Protein AF-A0A546Y028-F1 (afdb_monomer)

Foldseek 3Di:
DPPPPPFDALVLLVVVCVQPVVVVVLVVLRVQLRVCPPPNLLANLVSLQVNLLSLLCVLCVQLVHHDDPPDGNLRSLVVLLVLLPFQADPVRDHDPVRVVVSVVVSVVLSVLSVVSVVCNCQAHPPNPPDDPPHDHDHSVVSSVSSNSSSVSSSSSVVSSVVCCVVHPTPDDDPPSCVVLLVVQCVVVHFDADPNDTDRRLVCCCVPPVPVNVVSVVVVVVVVVVVVVVVVVVVVVVVD

Nearest PDB structures (foldseek):
  8ka6-assembly1_A  TM=3.979E-01  e=2.162E+00  synthetic construct
  8dpw-assembly1_A  TM=2.353E-01  e=8.307E+00  Homo sapiens

Mean predicted aligned error: 10.65 Å

InterPro domains:
  IPR026001 Abortive infection protein-like, C-terminal domain [PF14355] (27-160)

Secondary structure (DSSP, 8-state):
----------HHHHHHHHH-TT-HHHHHHHHHHHHHTTT-HHHHHHHHHHHHHHHHHHHHHHTT----TT--HHHHHHHHGGGS-TTB-TTS-B-HHHHHHHHHHHHHHHHHHHHHHHHHHHHSTT-TT--TTPPPPPHHHHHHHHHHHHHHHHHHHHHHHHTTTTS--SS--TTTTHHHHHHHHHHH--EEETTEEE-HHHHHHHH-HHHHHHHHHHHHHHHHHHHHHHHHHHHHH--

Solvent-accessible surface area (backbone atoms only — not comparable to full-atom values): 13336 Å² total; per-residue (Å²): 131,84,73,76,77,84,72,60,76,50,64,45,54,50,55,49,41,69,78,37,71,82,46,55,69,60,48,53,42,52,52,53,27,33,69,20,44,74,88,34,24,22,50,22,32,45,32,37,54,52,49,50,40,51,50,28,51,50,53,31,40,29,63,64,42,81,79,62,91,85,60,48,59,73,57,40,45,64,58,35,58,73,70,38,64,68,33,51,47,94,89,65,51,77,40,72,67,50,27,54,51,37,55,52,50,54,51,51,52,49,52,53,50,53,50,44,52,52,51,25,51,73,39,14,74,80,27,78,86,69,56,99,80,55,82,76,55,60,43,70,57,29,51,50,46,45,53,52,38,24,53,49,50,33,50,57,49,53,39,42,61,73,38,37,88,82,47,76,50,66,54,85,58,92,78,78,49,52,76,56,38,51,49,40,30,67,78,68,28,70,43,71,60,93,89,43,80,38,50,40,38,59,50,37,46,75,74,37,53,66,61,41,50,52,52,50,54,51,53,53,52,53,52,51,54,51,51,54,52,50,54,53,52,53,54,68,74,76,108

Structure (mmCIF, N/CA/C/O backbone):
data_AF-A0A546Y028-F1
#
_entry.id   AF-A0A546Y028-F1
#
loop_
_atom_site.group_PDB
_atom_site.id
_atom_site.type_symbol
_atom_site.label_atom_id
_atom_site.label_alt_id
_atom_site.label_comp_id
_atom_site.label_asym_id
_atom_site.label_entity_id
_atom_site.label_seq_id
_atom_site.pdbx_PDB_ins_code
_atom_site.Cartn_x
_atom_site.Cartn_y
_atom_site.Cartn_z
_atom_site.occupancy
_atom_site.B_iso_or_equiv
_atom_site.auth_seq_id
_atom_site.auth_comp_id
_atom_site.auth_asym_id
_atom_site.auth_atom_id
_atom_site.pdbx_PDB_model_num
ATOM 1 N N . MET A 1 1 ? -33.453 17.919 5.929 1.00 39.47 1 MET A N 1
ATOM 2 C CA . MET A 1 1 ? -32.013 17.894 6.249 1.00 39.47 1 MET A CA 1
ATOM 3 C C . MET A 1 1 ? -31.437 16.661 5.594 1.00 39.47 1 MET A C 1
ATOM 5 O O . MET A 1 1 ? -31.693 15.560 6.060 1.00 39.47 1 MET A O 1
ATOM 9 N N . THR A 1 2 ? -30.777 16.832 4.455 1.00 41.84 2 THR A N 1
ATOM 10 C CA . THR A 1 2 ? -29.946 15.789 3.854 1.00 41.84 2 THR A CA 1
ATOM 11 C C . THR A 1 2 ? -28.809 15.524 4.828 1.00 41.84 2 THR A C 1
ATOM 13 O O . THR A 1 2 ? -27.890 16.328 4.937 1.00 41.84 2 THR A O 1
ATOM 16 N N . SER A 1 3 ? -28.927 14.447 5.603 1.00 48.81 3 SER A N 1
ATOM 17 C CA . SER A 1 3 ? -27.760 13.811 6.201 1.00 48.81 3 SER A CA 1
ATOM 18 C C . SER A 1 3 ? -26.823 13.535 5.036 1.00 48.81 3 SER A C 1
ATOM 20 O O . SER A 1 3 ? -27.142 12.693 4.197 1.00 48.81 3 SER A O 1
ATOM 22 N N . GLU A 1 4 ? -25.718 14.271 4.927 1.00 55.09 4 GLU A N 1
ATOM 23 C CA . GLU A 1 4 ? -24.586 13.764 4.162 1.00 55.09 4 GLU A CA 1
ATOM 24 C C . GLU A 1 4 ? -24.345 12.346 4.676 1.00 55.09 4 GLU A C 1
ATOM 26 O O . GLU A 1 4 ? -24.239 12.118 5.883 1.00 55.09 4 GLU A O 1
ATOM 31 N N . ILE A 1 5 ? -24.421 11.372 3.775 1.00 63.75 5 ILE A N 1
ATOM 32 C CA . ILE A 1 5 ? -24.109 9.988 4.095 1.00 63.75 5 ILE A CA 1
ATOM 33 C C . ILE A 1 5 ? -22.632 10.019 4.468 1.00 63.75 5 ILE A C 1
ATOM 35 O O . ILE A 1 5 ? -21.786 10.228 3.600 1.00 63.75 5 ILE A O 1
ATOM 39 N N . TYR A 1 6 ? -22.331 9.911 5.761 1.00 72.06 6 TYR A N 1
ATOM 40 C CA . TYR A 1 6 ? -20.959 9.801 6.223 1.00 72.06 6 TYR A CA 1
ATOM 41 C C . TYR A 1 6 ? -20.370 8.533 5.606 1.00 72.06 6 TYR A C 1
ATOM 43 O O . TYR A 1 6 ? -20.713 7.422 5.998 1.00 72.06 6 TYR A O 1
ATOM 51 N N . ALA A 1 7 ? -19.538 8.718 4.585 1.00 84.94 7 ALA A N 1
ATOM 52 C CA . ALA A 1 7 ? -18.851 7.648 3.890 1.00 84.94 7 ALA A CA 1
ATOM 53 C C . ALA A 1 7 ? -17.360 7.798 4.175 1.00 84.94 7 ALA A C 1
ATOM 55 O O . ALA A 1 7 ? -16.685 8.663 3.608 1.00 84.94 7 ALA A O 1
ATOM 56 N N . PHE A 1 8 ? -16.852 6.973 5.089 1.00 94.12 8 PHE A N 1
ATOM 57 C CA . PHE A 1 8 ? -15.424 6.915 5.346 1.00 94.12 8 PHE A CA 1
ATOM 58 C C . PHE A 1 8 ? -14.696 6.444 4.080 1.00 94.12 8 PHE A C 1
ATOM 60 O O . PHE A 1 8 ? -15.134 5.503 3.422 1.00 94.12 8 PHE A O 1
ATOM 67 N N . ARG A 1 9 ? -13.586 7.105 3.729 1.00 96.00 9 ARG A N 1
ATOM 68 C CA . ARG A 1 9 ? -12.762 6.733 2.572 1.00 96.00 9 ARG A CA 1
ATOM 69 C C . ARG A 1 9 ? -11.273 6.798 2.860 1.00 96.00 9 ARG A C 1
ATOM 71 O O . ARG A 1 9 ? -10.799 7.771 3.455 1.00 96.00 9 ARG A O 1
ATOM 78 N N . LEU A 1 10 ? -10.564 5.785 2.375 1.00 97.00 10 LEU A N 1
ATOM 79 C CA . LEU A 1 10 ? -9.111 5.654 2.368 1.00 97.00 10 LEU A CA 1
ATOM 80 C C . LEU A 1 10 ? -8.571 6.242 1.056 1.00 97.00 10 LEU A C 1
ATOM 82 O O . LEU A 1 10 ? -8.441 5.544 0.052 1.00 97.00 10 LEU A O 1
ATOM 86 N N . THR A 1 11 ? -8.325 7.550 1.033 1.00 95.88 11 THR A N 1
ATOM 87 C CA . THR A 1 11 ? -7.973 8.295 -0.185 1.00 95.88 11 THR A CA 1
ATOM 88 C C . THR A 1 11 ? -6.731 7.731 -0.871 1.00 95.88 11 THR A C 1
ATOM 90 O O . THR A 1 11 ? -6.768 7.471 -2.073 1.00 95.88 11 THR A O 1
ATOM 93 N N . ALA A 1 12 ? -5.648 7.491 -0.127 1.00 94.12 12 ALA A N 1
ATOM 94 C CA . ALA A 1 12 ? -4.410 6.998 -0.729 1.00 94.12 12 ALA A CA 1
ATOM 95 C C . ALA A 1 12 ? -4.565 5.561 -1.252 1.00 94.12 12 ALA A C 1
ATOM 97 O O . ALA A 1 12 ? -4.022 5.216 -2.303 1.00 94.12 12 ALA A O 1
ATOM 98 N N . CYS A 1 13 ? -5.347 4.733 -0.560 1.00 95.31 13 CYS A N 1
ATOM 99 C CA . CYS A 1 13 ? -5.662 3.386 -1.028 1.00 95.31 13 CYS A CA 1
ATOM 100 C C . CYS A 1 13 ? -6.563 3.390 -2.276 1.00 95.31 13 CYS A C 1
ATOM 102 O O . CYS A 1 13 ? -6.392 2.545 -3.154 1.00 95.31 13 CYS A O 1
ATOM 104 N N . ARG A 1 14 ? -7.496 4.344 -2.394 1.00 94.44 14 ARG A N 1
ATOM 105 C CA . ARG A 1 14 ? -8.333 4.507 -3.594 1.00 94.44 14 ARG A CA 1
ATOM 106 C C . ARG A 1 14 ? -7.496 4.917 -4.811 1.00 94.44 14 ARG A C 1
ATOM 108 O O . ARG A 1 14 ? -7.635 4.288 -5.855 1.00 94.44 14 ARG A O 1
ATOM 115 N N . GLU A 1 15 ? -6.559 5.854 -4.655 1.00 90.19 15 GLU A N 1
ATOM 116 C CA . GLU A 1 15 ? -5.588 6.214 -5.708 1.00 90.19 15 GLU A CA 1
ATOM 117 C C . GLU A 1 15 ? -4.729 5.007 -6.144 1.00 90.19 15 GLU A C 1
ATOM 119 O O . GLU A 1 15 ? -4.467 4.790 -7.333 1.00 90.19 15 GLU A O 1
ATOM 124 N N . LEU A 1 16 ? -4.307 4.173 -5.186 1.00 86.25 16 LEU A N 1
ATOM 125 C CA . LEU A 1 16 ? -3.583 2.931 -5.467 1.00 86.25 16 LEU A CA 1
ATOM 126 C C . LEU A 1 16 ? -4.424 1.976 -6.322 1.00 86.25 16 LEU A C 1
ATOM 128 O O . LEU A 1 16 ? -3.931 1.449 -7.313 1.00 86.25 16 LEU A O 1
ATOM 132 N N . MET A 1 17 ? -5.694 1.777 -5.975 1.00 88.62 17 MET A N 1
ATOM 133 C CA . MET A 1 17 ? -6.596 0.885 -6.711 1.00 88.62 17 MET A CA 1
ATOM 134 C C . MET A 1 17 ? -6.936 1.377 -8.120 1.00 88.62 17 MET A C 1
ATOM 136 O O . MET A 1 17 ? -7.238 0.561 -8.991 1.00 88.62 17 MET A O 1
ATOM 140 N N . GLU A 1 18 ? -6.949 2.692 -8.334 1.00 85.31 18 GLU A N 1
ATOM 141 C CA . GLU A 1 18 ? -7.146 3.289 -9.659 1.00 85.31 18 GLU A CA 1
ATOM 142 C C . GLU A 1 18 ? -5.927 3.057 -10.554 1.00 85.31 18 GLU A C 1
ATOM 144 O O . GLU A 1 18 ? -6.079 2.693 -11.717 1.00 85.31 18 GLU A O 1
ATOM 149 N N . SER A 1 19 ? -4.722 3.197 -9.996 1.00 76.81 19 SER A N 1
ATOM 150 C CA . SER A 1 19 ? -3.470 2.932 -10.718 1.00 76.81 19 SER A CA 1
ATOM 151 C C . SER A 1 19 ? -3.155 1.440 -10.890 1.00 76.81 19 SER A C 1
ATOM 153 O O . SER A 1 19 ? -2.412 1.082 -11.798 1.00 76.81 19 SER A O 1
ATOM 155 N N . HIS A 1 20 ? -3.717 0.577 -10.038 1.00 81.06 20 HIS A N 1
ATOM 156 C CA . HIS A 1 20 ? -3.467 -0.868 -10.008 1.00 81.06 20 HIS A CA 1
ATOM 157 C C . HIS A 1 20 ? -4.786 -1.644 -9.887 1.00 81.06 20 HIS A C 1
ATOM 159 O O . HIS A 1 20 ? -5.083 -2.232 -8.841 1.00 81.06 20 HIS A O 1
ATOM 165 N N . PRO A 1 21 ? -5.631 -1.648 -10.931 1.00 78.12 21 PRO A N 1
ATOM 166 C CA . PRO A 1 21 ? -6.951 -2.272 -10.868 1.00 78.12 21 PRO A CA 1
ATOM 167 C C . PRO A 1 21 ? -6.901 -3.778 -10.559 1.00 78.12 21 PRO A C 1
ATOM 169 O O . PRO A 1 21 ? -7.868 -4.317 -10.013 1.00 78.12 21 PRO A O 1
ATOM 172 N N . GLU A 1 22 ? -5.779 -4.443 -10.843 1.00 82.31 22 GLU A N 1
ATOM 173 C CA . GLU A 1 22 ? -5.519 -5.858 -10.576 1.00 82.31 22 GLU A CA 1
ATOM 174 C C . GLU A 1 22 ? -5.221 -6.185 -9.103 1.00 82.31 22 GLU A C 1
ATOM 176 O O . GLU A 1 22 ? -5.154 -7.363 -8.741 1.00 82.31 22 GLU A O 1
ATOM 181 N N . SER A 1 23 ? -5.065 -5.185 -8.225 1.00 87.00 23 SER A N 1
ATOM 182 C CA . SER A 1 23 ? -4.791 -5.390 -6.797 1.00 87.00 23 SER A CA 1
ATOM 183 C C . SER A 1 23 ? -6.045 -5.836 -6.020 1.00 87.00 23 SER A C 1
ATOM 185 O O . SER A 1 23 ? -6.467 -5.188 -5.058 1.00 87.00 23 SER A O 1
ATOM 187 N N . LEU A 1 24 ? -6.665 -6.948 -6.433 1.00 91.19 24 LEU A N 1
ATOM 188 C CA . LEU A 1 24 ? -7.981 -7.406 -5.964 1.00 91.19 24 LEU A CA 1
ATOM 189 C C . LEU A 1 24 ? -8.041 -7.622 -4.446 1.00 91.19 24 LEU A C 1
ATOM 191 O O . LEU A 1 24 ? -9.032 -7.273 -3.813 1.00 91.19 24 LEU A O 1
ATOM 195 N N . VAL A 1 25 ? -6.965 -8.147 -3.851 1.00 93.50 25 VAL A N 1
ATOM 196 C CA . VAL A 1 25 ? -6.890 -8.385 -2.400 1.00 93.50 25 VAL A CA 1
ATOM 197 C C . VAL A 1 25 ? -6.872 -7.067 -1.621 1.00 93.50 25 VAL A C 1
ATOM 199 O O . VAL A 1 25 ? -7.601 -6.926 -0.643 1.00 93.50 25 VAL A O 1
ATOM 202 N N . ILE A 1 26 ? -6.085 -6.083 -2.070 1.00 93.94 26 ILE A N 1
ATOM 203 C CA . ILE A 1 26 ? -6.056 -4.744 -1.462 1.00 93.94 26 ILE A CA 1
ATOM 204 C C . ILE A 1 26 ? -7.420 -4.070 -1.626 1.00 93.94 26 ILE A C 1
ATOM 206 O O . ILE A 1 26 ? -7.952 -3.545 -0.654 1.00 93.94 26 ILE A O 1
ATOM 210 N N . ARG A 1 27 ? -8.026 -4.152 -2.819 1.00 95.31 27 ARG A N 1
ATOM 211 C CA . ARG A 1 27 ? -9.367 -3.615 -3.089 1.00 95.31 27 ARG A CA 1
ATOM 212 C C . ARG A 1 27 ? -10.402 -4.172 -2.115 1.00 95.31 27 ARG A C 1
ATOM 214 O O . ARG A 1 27 ? -11.094 -3.395 -1.467 1.00 95.31 27 ARG A O 1
ATOM 221 N N . GLN A 1 28 ? -10.449 -5.494 -1.961 1.00 96.56 28 GLN A N 1
ATOM 222 C CA . GLN A 1 28 ? -11.366 -6.152 -1.032 1.00 96.56 28 GLN A CA 1
ATOM 223 C C . GLN A 1 28 ? -11.156 -5.677 0.414 1.00 96.56 28 GLN A C 1
ATOM 225 O O . GLN A 1 28 ? -12.125 -5.426 1.125 1.00 96.56 28 GLN A O 1
ATOM 230 N N . GLN A 1 29 ? -9.903 -5.544 0.859 1.00 96.56 29 GLN A N 1
ATOM 231 C CA . GLN A 1 29 ? -9.582 -5.086 2.216 1.00 96.56 29 GLN A CA 1
ATOM 232 C C . GLN A 1 29 ? -9.969 -3.619 2.445 1.00 96.56 29 GLN A C 1
ATOM 234 O O . GLN A 1 29 ? -10.487 -3.291 3.509 1.00 96.56 29 GLN A O 1
ATOM 239 N N . VAL A 1 30 ? -9.738 -2.750 1.457 1.00 97.25 30 VAL A N 1
ATOM 240 C CA . VAL A 1 30 ? -10.108 -1.327 1.497 1.00 97.25 30 VAL A CA 1
ATOM 241 C C . VAL A 1 30 ? -11.621 -1.170 1.563 1.00 97.25 30 VAL A C 1
ATOM 243 O O . VAL A 1 30 ? -12.123 -0.477 2.443 1.00 97.25 30 VAL A O 1
ATOM 246 N N . GLU A 1 31 ? -12.351 -1.847 0.676 1.00 96.75 31 GLU A N 1
ATOM 247 C CA . GLU A 1 31 ? -13.815 -1.788 0.630 1.00 96.75 31 GLU A CA 1
ATOM 248 C C . GLU A 1 31 ? -14.436 -2.328 1.922 1.00 96.75 31 GLU A C 1
ATOM 250 O O . GLU A 1 31 ? -15.309 -1.679 2.491 1.00 96.75 31 GLU A O 1
ATOM 255 N N . ALA A 1 32 ? -13.927 -3.446 2.449 1.00 96.12 32 ALA A N 1
ATOM 256 C CA . ALA A 1 32 ? -14.414 -4.012 3.704 1.00 96.12 32 ALA A CA 1
ATOM 257 C C . ALA A 1 32 ? -14.110 -3.126 4.926 1.00 96.12 32 ALA A C 1
ATOM 259 O O . ALA A 1 32 ? -14.899 -3.089 5.870 1.00 96.12 32 ALA A O 1
ATOM 260 N N . LEU A 1 33 ? -12.980 -2.412 4.928 1.00 96.88 33 LEU A N 1
ATOM 261 C CA . LEU A 1 33 ? -12.648 -1.452 5.981 1.00 96.88 33 LEU A CA 1
ATOM 262 C C . LEU A 1 33 ? -13.574 -0.233 5.924 1.00 96.88 33 LEU A C 1
ATOM 264 O O . LEU A 1 33 ? -14.116 0.161 6.956 1.00 96.88 33 LEU A O 1
ATOM 268 N N . GLU A 1 34 ? -13.769 0.342 4.736 1.00 97.25 34 GLU A N 1
ATOM 269 C CA . GLU A 1 34 ? -14.657 1.491 4.531 1.00 97.25 34 GLU A CA 1
ATOM 270 C C . GLU A 1 34 ? -16.117 1.151 4.867 1.00 97.25 34 GLU A C 1
ATOM 272 O O . GLU A 1 34 ? -16.767 1.934 5.550 1.00 97.25 34 GLU A O 1
ATOM 277 N N . GLU A 1 35 ? -16.610 -0.030 4.473 1.00 96.12 35 GLU A N 1
ATOM 278 C CA . GLU A 1 35 ? -17.959 -0.512 4.817 1.00 96.12 35 GLU A CA 1
ATOM 279 C C . GLU A 1 35 ? -18.114 -0.798 6.320 1.00 96.12 35 GLU A C 1
ATOM 281 O O . GLU A 1 35 ? -19.200 -0.664 6.883 1.00 96.12 35 GLU A O 1
ATOM 286 N N . ALA A 1 36 ? -17.035 -1.195 6.999 1.00 95.25 36 ALA A N 1
ATOM 287 C CA . ALA A 1 36 ? -17.070 -1.453 8.432 1.00 95.25 36 ALA A CA 1
ATOM 288 C C . ALA A 1 36 ? -17.166 -0.173 9.276 1.00 95.25 36 ALA A C 1
ATOM 290 O O . ALA A 1 36 ? -17.522 -0.272 10.448 1.00 95.25 36 ALA A O 1
ATOM 291 N N . LEU A 1 37 ? -16.849 1.009 8.744 1.00 95.19 37 LEU A N 1
ATOM 292 C CA . LEU A 1 37 ? -16.965 2.268 9.481 1.00 95.19 37 LEU A CA 1
ATOM 293 C C . LEU A 1 37 ? -18.266 3.004 9.125 1.00 95.19 37 LEU A C 1
ATOM 295 O O . LEU A 1 37 ? -18.597 3.112 7.948 1.00 95.19 37 LEU A O 1
ATOM 299 N N . PRO A 1 38 ? -18.981 3.574 10.114 1.00 94.31 38 PRO A N 1
ATOM 300 C CA . PRO A 1 38 ? -18.658 3.623 11.548 1.00 94.31 38 PRO A CA 1
ATOM 301 C C . PRO A 1 38 ? -19.136 2.400 12.359 1.00 94.31 38 PRO A C 1
ATOM 303 O O . PRO A 1 38 ? -18.794 2.272 13.533 1.00 94.31 38 PRO A O 1
ATOM 306 N N . ASP A 1 39 ? -19.922 1.506 11.758 1.00 93.31 39 ASP A N 1
ATOM 307 C CA . ASP A 1 39 ? -20.805 0.585 12.493 1.00 93.31 39 ASP A CA 1
ATOM 308 C C . ASP A 1 39 ? -20.106 -0.619 13.151 1.00 93.31 39 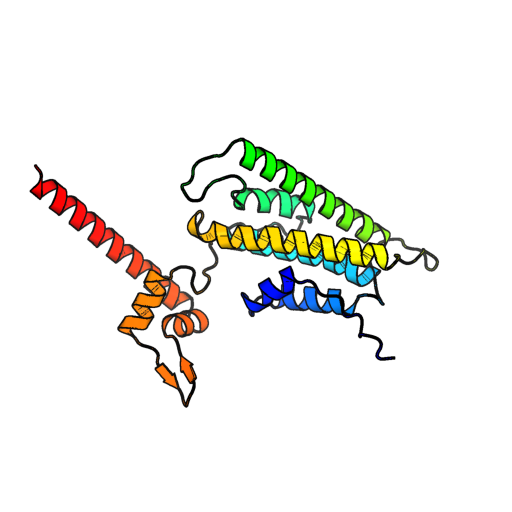ASP A C 1
ATOM 310 O O . ASP A 1 39 ? -20.625 -1.220 14.094 1.00 93.31 39 ASP A O 1
ATOM 314 N N . LYS A 1 40 ? -18.933 -1.015 12.65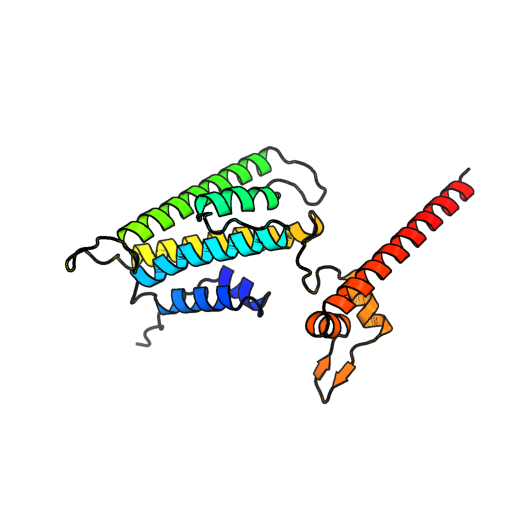1 1.00 93.56 40 LYS A N 1
ATOM 315 C CA . LYS A 1 40 ? -18.196 -2.228 13.046 1.00 93.56 40 LYS A CA 1
ATOM 316 C C . LYS A 1 40 ? -16.708 -1.913 13.288 1.00 93.56 40 LYS A C 1
ATOM 318 O O . LYS A 1 40 ? -15.835 -2.474 12.615 1.00 93.56 40 LYS A O 1
ATOM 323 N N . PRO A 1 41 ? -16.371 -1.077 14.290 1.00 93.06 41 PRO A N 1
ATOM 324 C CA . PRO A 1 41 ? -15.009 -0.577 14.511 1.00 93.06 41 PRO A CA 1
ATOM 325 C C . PRO A 1 41 ? -13.968 -1.684 14.753 1.00 93.06 41 PRO A C 1
ATOM 327 O O . PRO A 1 41 ? -12.843 -1.596 14.263 1.00 93.06 41 PRO A O 1
ATOM 330 N N . GLY A 1 42 ? -14.340 -2.775 15.435 1.00 91.62 42 GLY A N 1
ATOM 331 C CA . GLY A 1 42 ? -13.448 -3.927 15.635 1.00 91.62 42 GLY A CA 1
ATOM 332 C C . GLY A 1 42 ? -13.104 -4.676 14.337 1.00 91.62 42 GLY A C 1
ATOM 333 O O . GLY A 1 42 ? -1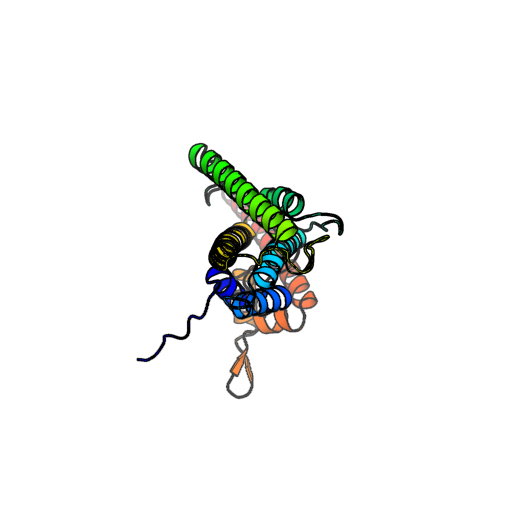2.003 -5.225 14.207 1.00 91.62 42 GLY A O 1
ATOM 334 N N . ILE A 1 43 ? -14.009 -4.680 13.350 1.00 93.38 43 ILE A N 1
ATOM 335 C CA . ILE A 1 43 ? -13.740 -5.230 12.011 1.00 93.38 43 ILE A CA 1
ATOM 336 C C . ILE A 1 43 ? -12.806 -4.286 11.250 1.00 93.38 43 ILE A C 1
ATOM 338 O O . ILE A 1 43 ? -11.782 -4.741 10.741 1.00 93.38 43 ILE A O 1
ATOM 342 N N . ALA A 1 44 ? -13.092 -2.980 11.253 1.00 95.12 44 ALA A N 1
ATOM 343 C CA . ALA A 1 44 ? -12.261 -1.974 10.586 1.00 95.12 44 ALA A CA 1
ATOM 344 C C . ALA A 1 44 ? -10.790 -2.043 11.041 1.00 95.12 44 ALA A C 1
ATOM 346 O O . ALA A 1 44 ? -9.884 -2.160 10.217 1.00 95.12 44 ALA A O 1
ATOM 347 N N . VAL A 1 45 ? -10.544 -2.104 12.356 1.00 93.50 45 VAL A N 1
ATOM 348 C CA . VAL A 1 45 ? -9.183 -2.231 12.912 1.00 93.50 45 VAL A CA 1
ATOM 349 C C . VAL A 1 45 ? -8.501 -3.550 12.529 1.00 93.50 45 VAL A C 1
ATOM 351 O O . VAL A 1 45 ? -7.282 -3.594 12.351 1.00 93.50 45 VAL A O 1
ATOM 354 N N . SER A 1 46 ? -9.265 -4.631 12.350 1.00 92.25 46 SER A N 1
ATOM 355 C CA . SER A 1 46 ? -8.709 -5.907 11.875 1.00 92.25 46 SER A CA 1
ATOM 356 C C . SER A 1 46 ? -8.196 -5.786 10.432 1.00 92.25 46 SER A C 1
ATOM 358 O O . SER A 1 46 ? -7.123 -6.310 10.106 1.00 92.25 46 SER A O 1
ATOM 360 N N . PHE A 1 47 ? -8.908 -5.038 9.583 1.00 95.31 47 PHE A N 1
ATOM 361 C CA . PHE A 1 47 ? -8.464 -4.742 8.221 1.00 95.31 47 PHE A CA 1
ATOM 362 C C . PHE A 1 47 ? -7.279 -3.778 8.169 1.00 95.31 47 PHE A C 1
ATOM 364 O O . PHE A 1 47 ? -6.426 -3.974 7.310 1.00 95.31 47 PHE A O 1
ATOM 371 N N . CYS A 1 48 ? -7.142 -2.832 9.108 1.00 95.38 48 CYS A N 1
ATOM 372 C CA . CYS A 1 48 ? -5.978 -1.936 9.165 1.00 95.38 48 CYS A CA 1
ATOM 373 C C . CYS A 1 48 ? -4.649 -2.710 9.151 1.00 95.38 48 CYS A C 1
ATOM 375 O O . CYS A 1 48 ? -3.796 -2.498 8.289 1.00 95.38 48 CYS A O 1
ATOM 377 N N . ARG A 1 49 ? -4.494 -3.678 10.068 1.00 91.50 49 ARG A N 1
ATOM 378 C CA . ARG A 1 49 ? -3.295 -4.532 10.129 1.00 91.50 49 ARG A CA 1
ATOM 379 C C . ARG A 1 49 ? -3.118 -5.348 8.851 1.00 91.50 49 ARG A C 1
ATOM 381 O O . ARG A 1 49 ? -2.024 -5.397 8.297 1.00 91.50 49 ARG A O 1
ATOM 388 N N . THR A 1 50 ? -4.195 -5.978 8.389 1.00 93.12 50 THR A N 1
ATOM 389 C CA . THR A 1 50 ? -4.162 -6.859 7.213 1.00 93.12 50 THR A CA 1
ATOM 390 C C . THR A 1 50 ? -3.735 -6.096 5.954 1.00 93.12 50 THR A C 1
ATOM 392 O O . THR A 1 50 ? -2.944 -6.606 5.158 1.00 93.12 50 THR A O 1
ATOM 395 N N . LEU A 1 51 ? -4.194 -4.853 5.805 1.00 95.38 51 LEU A N 1
ATOM 396 C CA . LEU A 1 51 ? -3.860 -3.973 4.690 1.00 95.38 51 LEU A CA 1
ATOM 397 C C . LEU A 1 51 ? -2.382 -3.559 4.708 1.00 95.38 51 LEU A C 1
ATOM 399 O O . LEU A 1 51 ? -1.715 -3.612 3.671 1.00 95.38 51 LEU A O 1
ATOM 403 N N . ILE A 1 52 ? -1.839 -3.237 5.887 1.00 94.44 52 ILE A N 1
ATOM 404 C CA . ILE A 1 52 ? -0.405 -2.954 6.073 1.00 94.44 52 ILE A CA 1
ATOM 405 C C . ILE A 1 52 ? 0.437 -4.179 5.693 1.00 94.44 52 ILE A C 1
ATOM 407 O O . ILE A 1 52 ? 1.363 -4.070 4.889 1.00 94.44 52 ILE A O 1
ATOM 411 N N . GLU A 1 53 ? 0.099 -5.361 6.212 1.00 94.12 53 GLU A N 1
ATOM 412 C CA . GLU A 1 53 ? 0.832 -6.598 5.914 1.00 94.12 53 GLU A CA 1
ATOM 413 C C . GLU A 1 53 ? 0.786 -6.952 4.424 1.00 94.12 53 GLU A C 1
ATOM 415 O O . GLU A 1 53 ? 1.811 -7.308 3.840 1.00 94.12 53 GLU A O 1
ATOM 420 N N . THR A 1 54 ? -0.387 -6.827 3.800 1.00 94.69 54 THR A N 1
ATOM 421 C CA . THR A 1 54 ? -0.584 -7.102 2.369 1.00 94.69 54 THR A CA 1
ATOM 422 C C . THR A 1 54 ? 0.236 -6.145 1.508 1.00 94.69 54 THR A C 1
ATOM 424 O O . THR A 1 54 ? 0.889 -6.578 0.555 1.00 94.69 54 THR A O 1
ATOM 427 N N . THR A 1 55 ? 0.271 -4.862 1.874 1.00 94.38 55 THR A N 1
ATOM 428 C CA . THR A 1 55 ? 1.076 -3.842 1.188 1.00 94.38 55 THR A CA 1
ATOM 429 C C . THR A 1 55 ? 2.567 -4.171 1.278 1.00 94.38 55 THR A C 1
ATOM 431 O O . THR A 1 55 ? 3.245 -4.239 0.254 1.00 94.38 55 THR A O 1
ATOM 434 N N . CYS A 1 56 ? 3.076 -4.476 2.474 1.00 94.06 56 CYS A N 1
ATOM 435 C CA . CYS A 1 56 ? 4.480 -4.850 2.671 1.00 94.06 56 CYS A CA 1
ATOM 436 C C . CYS A 1 56 ? 4.868 -6.118 1.916 1.00 94.06 56 CYS A C 1
ATOM 438 O O . CYS A 1 56 ? 5.890 -6.143 1.234 1.00 94.06 56 CYS A O 1
ATOM 440 N N . LYS A 1 57 ? 4.041 -7.169 1.997 1.00 93.69 57 LYS A N 1
ATOM 441 C CA . LYS A 1 57 ? 4.267 -8.416 1.251 1.00 93.69 57 LYS A CA 1
ATOM 442 C C . LYS A 1 57 ? 4.329 -8.142 -0.250 1.00 93.69 57 LYS A C 1
ATOM 444 O O . LYS A 1 57 ? 5.221 -8.654 -0.917 1.00 93.69 57 LYS A O 1
ATOM 449 N N . THR A 1 58 ? 3.433 -7.297 -0.760 1.00 91.44 58 THR A N 1
ATOM 450 C CA . THR A 1 58 ? 3.421 -6.893 -2.173 1.00 91.44 58 THR A CA 1
ATOM 451 C C . THR A 1 58 ? 4.723 -6.201 -2.565 1.00 91.44 58 THR A C 1
ATOM 453 O O . THR A 1 58 ? 5.341 -6.610 -3.543 1.00 91.44 58 THR A O 1
ATOM 456 N N . ILE A 1 59 ? 5.180 -5.220 -1.780 1.00 90.56 59 ILE A N 1
ATOM 457 C CA . ILE A 1 59 ? 6.429 -4.493 -2.048 1.00 90.56 59 ILE A CA 1
ATOM 458 C C . ILE A 1 59 ? 7.639 -5.433 -1.989 1.00 90.56 59 ILE A C 1
ATOM 460 O O . ILE A 1 59 ? 8.477 -5.410 -2.883 1.00 90.56 59 ILE A O 1
ATOM 464 N N . LEU A 1 60 ? 7.733 -6.292 -0.972 1.00 90.88 60 LEU A N 1
ATOM 465 C CA . LEU A 1 60 ? 8.845 -7.238 -0.831 1.00 90.88 60 LEU A CA 1
ATOM 466 C C . LEU A 1 60 ? 8.919 -8.217 -2.009 1.00 90.88 60 LEU A C 1
ATOM 468 O O . LEU A 1 60 ? 10.001 -8.424 -2.556 1.00 90.88 60 LEU A O 1
ATOM 472 N N . ILE A 1 61 ? 7.775 -8.758 -2.438 1.00 89.00 61 ILE A N 1
ATOM 473 C CA . ILE A 1 61 ? 7.687 -9.639 -3.611 1.00 89.00 61 ILE A CA 1
ATOM 474 C C . ILE A 1 61 ? 8.068 -8.885 -4.885 1.00 89.00 61 ILE A C 1
ATOM 476 O O . ILE A 1 61 ? 8.840 -9.399 -5.695 1.00 89.00 61 ILE A O 1
ATOM 480 N N . ASP A 1 62 ? 7.595 -7.648 -5.050 1.00 85.00 62 ASP A N 1
ATOM 481 C CA . ASP A 1 62 ? 7.996 -6.798 -6.171 1.00 85.00 62 ASP A CA 1
ATOM 482 C C . ASP A 1 62 ? 9.511 -6.545 -6.171 1.00 85.00 62 ASP A C 1
ATOM 484 O O . ASP A 1 62 ? 10.098 -6.415 -7.238 1.00 85.00 62 ASP A O 1
ATOM 488 N N . ARG A 1 63 ? 10.169 -6.524 -5.007 1.00 82.00 63 ARG A N 1
ATOM 489 C CA . ARG A 1 63 ? 11.629 -6.370 -4.862 1.00 82.00 63 ARG A CA 1
ATOM 490 C C . ARG A 1 63 ? 12.399 -7.697 -4.888 1.00 82.00 63 ARG A C 1
ATOM 492 O O . ARG A 1 63 ? 13.603 -7.699 -4.652 1.00 82.00 63 ARG A O 1
ATOM 499 N N . GLY A 1 64 ? 11.732 -8.811 -5.197 1.00 81.06 64 GLY A N 1
ATOM 500 C CA . GLY A 1 64 ? 12.360 -10.125 -5.368 1.00 81.06 64 GLY A CA 1
ATOM 501 C C . GLY A 1 64 ? 12.588 -10.907 -4.075 1.00 81.06 64 GLY A C 1
ATOM 502 O O . GLY A 1 64 ? 13.274 -11.928 -4.091 1.00 81.06 64 GLY A O 1
ATOM 503 N N . LEU A 1 65 ? 12.016 -10.462 -2.955 1.00 86.88 65 LEU A N 1
ATOM 504 C CA . LEU A 1 65 ? 12.041 -11.198 -1.696 1.00 86.88 65 LEU A CA 1
ATOM 505 C C . LEU A 1 65 ? 10.799 -12.070 -1.571 1.00 86.88 65 LEU A C 1
ATOM 507 O O . LEU A 1 65 ? 9.703 -11.681 -1.956 1.00 86.88 65 LEU A O 1
ATOM 511 N N . THR A 1 66 ? 10.964 -13.240 -0.963 1.00 88.19 66 THR A N 1
ATOM 512 C CA . THR A 1 66 ? 9.839 -14.085 -0.549 1.00 88.19 66 THR A CA 1
ATOM 513 C C . THR A 1 66 ? 9.676 -13.943 0.963 1.00 88.19 66 THR A C 1
ATOM 515 O O . THR A 1 66 ? 10.491 -14.500 1.701 1.00 88.19 66 THR A O 1
ATOM 518 N N . PRO A 1 67 ? 8.686 -13.170 1.452 1.00 88.56 67 PRO A N 1
ATOM 519 C CA . PRO A 1 67 ? 8.431 -13.059 2.883 1.00 88.56 67 PRO A CA 1
ATOM 520 C C . PRO A 1 67 ? 8.054 -14.424 3.462 1.00 88.56 67 PRO A C 1
ATOM 522 O O . PRO A 1 67 ? 7.261 -15.155 2.869 1.00 88.56 67 PRO A O 1
ATOM 525 N N . ASP A 1 68 ? 8.587 -14.753 4.636 1.00 89.69 68 ASP A N 1
ATOM 526 C CA . ASP A 1 68 ? 8.160 -15.937 5.383 1.00 89.69 68 ASP A CA 1
ATOM 527 C C . ASP A 1 68 ? 6.706 -15.758 5.853 1.00 89.69 68 ASP A C 1
ATOM 529 O O . ASP A 1 68 ? 6.302 -14.665 6.267 1.00 89.69 68 ASP A O 1
ATOM 533 N N . GLY A 1 69 ? 5.921 -16.836 5.827 1.00 84.44 69 GLY A N 1
ATOM 534 C CA . GLY A 1 69 ? 4.537 -16.835 6.302 1.00 84.44 69 GLY A CA 1
ATOM 535 C C . GLY A 1 69 ? 4.390 -16.493 7.789 1.00 84.44 69 GLY A C 1
ATOM 536 O O . GLY A 1 69 ? 3.332 -16.013 8.186 1.00 84.44 69 GLY A O 1
ATOM 537 N N . ALA A 1 70 ? 5.441 -16.682 8.592 1.00 88.19 70 ALA A N 1
ATOM 538 C CA . ALA A 1 70 ? 5.478 -16.336 10.012 1.00 88.19 70 ALA A CA 1
ATOM 539 C C . ALA A 1 70 ? 5.843 -14.864 10.287 1.00 88.19 70 ALA A C 1
ATOM 541 O O . ALA A 1 70 ? 5.929 -14.457 11.447 1.00 88.19 70 ALA A O 1
ATOM 542 N N . TRP A 1 71 ? 6.140 -14.059 9.260 1.00 90.56 71 TRP A N 1
ATOM 543 C CA . TRP A 1 71 ? 6.458 -12.650 9.482 1.00 90.56 71 TRP A CA 1
ATOM 544 C C . TRP A 1 71 ? 5.202 -11.837 9.769 1.00 90.56 71 TRP A C 1
ATOM 546 O O . TRP A 1 71 ? 4.279 -11.768 8.960 1.00 90.56 71 TRP A O 1
ATOM 556 N N . GLU A 1 72 ? 5.247 -11.145 10.901 1.00 85.56 72 GLU A N 1
ATOM 557 C CA . GLU A 1 72 ? 4.216 -10.217 11.346 1.00 85.56 72 GLU A CA 1
ATOM 558 C C . GLU A 1 72 ? 4.499 -8.780 10.890 1.00 85.56 72 GLU A C 1
ATOM 560 O O . GLU A 1 72 ? 5.621 -8.450 10.483 1.00 85.56 72 GLU A O 1
ATOM 565 N N . ALA A 1 73 ? 3.487 -7.908 10.993 1.00 84.31 73 ALA A N 1
ATOM 566 C CA . ALA A 1 73 ? 3.540 -6.518 10.527 1.00 84.31 73 ALA A CA 1
ATOM 567 C C . ALA A 1 73 ? 4.837 -5.755 10.890 1.00 84.31 73 ALA A C 1
ATOM 569 O O . ALA A 1 73 ? 5.429 -5.175 9.972 1.00 84.31 73 ALA A O 1
ATOM 570 N N . PRO A 1 74 ? 5.364 -5.801 12.137 1.00 84.50 74 PRO A N 1
ATOM 571 C CA . PRO A 1 74 ? 6.602 -5.089 12.473 1.00 84.50 74 PRO A CA 1
ATOM 572 C C . PRO A 1 74 ? 7.813 -5.561 11.656 1.00 84.50 74 PRO A C 1
ATOM 574 O O . PRO A 1 74 ? 8.604 -4.754 11.167 1.00 84.50 74 PRO A O 1
ATOM 577 N N . LYS A 1 75 ? 7.942 -6.878 11.445 1.00 89.62 75 LYS A N 1
ATOM 578 C CA . LYS A 1 75 ? 9.051 -7.455 10.675 1.00 89.62 75 LYS A CA 1
ATOM 579 C C . LYS A 1 75 ? 8.907 -7.167 9.184 1.00 89.62 75 LYS A C 1
ATOM 581 O O . LYS A 1 75 ? 9.882 -6.786 8.541 1.00 89.62 75 LYS A O 1
ATOM 586 N N . LEU A 1 76 ? 7.696 -7.310 8.646 1.00 92.56 76 LEU A N 1
ATOM 587 C CA . LEU A 1 76 ? 7.406 -7.009 7.243 1.00 92.56 76 LEU A CA 1
ATOM 588 C C . LEU A 1 76 ? 7.794 -5.571 6.885 1.00 92.56 76 LEU A C 1
ATOM 590 O O . LEU A 1 76 ? 8.396 -5.344 5.838 1.00 92.56 76 LEU A O 1
ATOM 594 N N . ILE A 1 77 ? 7.509 -4.611 7.761 1.00 87.44 77 ILE A N 1
ATOM 595 C CA . ILE A 1 77 ? 7.839 -3.195 7.549 1.00 87.44 77 ILE A CA 1
ATOM 596 C C . ILE A 1 77 ? 9.336 -2.938 7.665 1.00 87.44 77 ILE A C 1
ATOM 598 O O . ILE A 1 77 ? 9.907 -2.244 6.820 1.00 87.44 77 ILE A O 1
ATOM 602 N N . ALA A 1 78 ? 9.979 -3.505 8.687 1.00 85.75 78 ALA A N 1
ATOM 603 C CA . ALA A 1 78 ? 11.419 -3.373 8.867 1.00 85.75 78 ALA A CA 1
ATOM 604 C C . ALA A 1 78 ? 12.188 -3.867 7.633 1.00 85.75 78 ALA A C 1
ATOM 606 O O . ALA A 1 78 ? 13.176 -3.254 7.242 1.00 85.75 78 ALA A O 1
ATOM 607 N N . GLU A 1 79 ? 11.717 -4.934 6.985 1.00 90.56 79 GLU A N 1
ATOM 608 C CA . GLU A 1 79 ? 12.292 -5.400 5.721 1.00 90.56 79 GLU A CA 1
ATOM 609 C C . GLU A 1 79 ? 11.879 -4.516 4.540 1.00 90.56 79 GLU A C 1
ATOM 611 O O . GLU A 1 79 ? 12.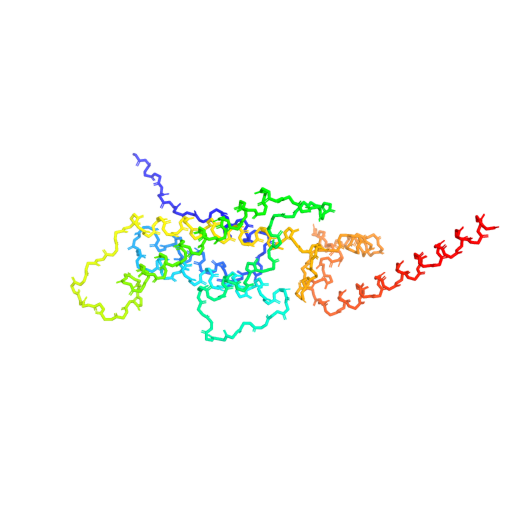734 -4.119 3.755 1.00 90.56 79 GLU A O 1
ATOM 616 N N . THR A 1 80 ? 10.602 -4.136 4.436 1.00 91.06 80 THR A N 1
ATOM 617 C CA . THR A 1 80 ? 10.081 -3.303 3.333 1.00 91.06 80 THR A CA 1
ATOM 618 C C . THR A 1 80 ? 10.816 -1.966 3.232 1.00 91.06 80 THR A C 1
ATOM 620 O O . THR A 1 80 ? 11.224 -1.552 2.149 1.00 91.06 80 THR A O 1
ATOM 623 N N . THR A 1 81 ? 11.032 -1.296 4.364 1.00 86.69 81 THR A N 1
ATOM 624 C CA . THR A 1 81 ? 11.636 0.046 4.423 1.00 86.69 81 THR A CA 1
ATOM 625 C C . THR A 1 81 ? 13.082 0.087 3.929 1.00 86.69 81 THR A C 1
ATOM 627 O O . THR A 1 81 ? 13.519 1.132 3.445 1.00 86.69 81 THR A O 1
ATOM 630 N N . LYS A 1 82 ? 13.801 -1.045 3.935 1.00 84.38 82 LYS A N 1
ATOM 631 C CA . LYS A 1 82 ? 15.149 -1.158 3.348 1.00 84.38 82 LYS A CA 1
ATOM 632 C C . LYS A 1 82 ? 15.158 -0.929 1.833 1.00 84.38 82 LYS A C 1
ATOM 634 O O . LYS A 1 82 ? 16.185 -0.535 1.294 1.00 84.38 82 LYS A O 1
ATOM 639 N N . TYR A 1 83 ? 14.024 -1.137 1.162 1.00 81.38 83 TYR A N 1
ATOM 640 C CA . TYR A 1 83 ? 13.888 -1.026 -0.295 1.00 81.38 83 TYR A CA 1
ATOM 641 C C . TYR A 1 83 ? 13.276 0.298 -0.762 1.00 81.38 83 TYR A C 1
ATOM 643 O O . TYR A 1 83 ? 13.163 0.536 -1.964 1.00 81.38 83 TYR A O 1
ATOM 651 N N . LEU A 1 84 ? 12.886 1.174 0.167 1.00 77.06 84 LEU A N 1
ATOM 652 C CA . LEU A 1 84 ? 12.198 2.426 -0.155 1.00 77.06 84 LEU A CA 1
ATOM 653 C 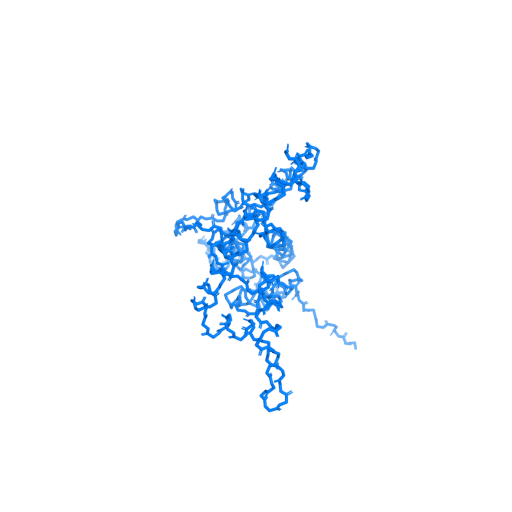C . LEU A 1 84 ? 13.150 3.592 -0.465 1.00 77.06 84 LEU A C 1
ATOM 655 O O . LEU A 1 84 ? 12.678 4.652 -0.855 1.00 77.06 84 LEU A O 1
ATOM 659 N N . HIS A 1 85 ? 14.470 3.414 -0.317 1.00 73.31 85 HIS A N 1
ATOM 660 C CA . HIS A 1 85 ? 15.499 4.412 -0.672 1.00 73.31 85 HIS A CA 1
ATOM 661 C C . HIS A 1 85 ? 15.199 5.840 -0.173 1.00 73.31 85 HIS A C 1
ATOM 663 O O . HIS A 1 85 ? 15.508 6.831 -0.835 1.00 73.31 85 HIS A O 1
ATOM 669 N N . LEU A 1 86 ? 14.576 5.955 1.002 1.00 74.12 86 LEU A N 1
ATOM 670 C CA . LEU A 1 86 ? 14.181 7.242 1.562 1.00 74.12 86 LEU A CA 1
ATOM 671 C C . LEU A 1 86 ? 15.429 8.077 1.896 1.00 74.12 86 LEU A C 1
ATOM 673 O O . LEU A 1 86 ? 16.355 7.583 2.540 1.00 74.12 86 LEU A O 1
ATOM 677 N N . GLY A 1 87 ? 15.439 9.353 1.500 1.00 65.88 87 GLY A N 1
ATOM 678 C CA . GLY A 1 87 ? 16.542 10.270 1.812 1.00 65.88 87 GLY A CA 1
ATOM 679 C C . GLY A 1 87 ? 17.628 10.414 0.746 1.00 65.88 87 GLY A C 1
ATOM 680 O O . GLY A 1 87 ? 18.713 10.899 1.063 1.00 65.88 87 GLY A O 1
ATOM 681 N N . ILE A 1 88 ? 17.356 9.990 -0.491 1.00 67.56 88 ILE A N 1
ATOM 682 C CA . ILE A 1 88 ? 18.262 10.125 -1.639 1.00 67.56 88 ILE A CA 1
ATOM 683 C C . ILE A 1 88 ? 17.578 10.992 -2.702 1.00 67.56 88 ILE A C 1
ATOM 685 O O . ILE A 1 88 ? 16.413 10.751 -3.025 1.00 67.56 88 ILE A O 1
ATOM 689 N N . HIS A 1 89 ? 18.295 11.979 -3.244 1.00 67.00 89 HIS A N 1
ATOM 690 C CA . HIS A 1 89 ? 17.818 12.805 -4.359 1.00 67.00 89 HIS A CA 1
ATOM 691 C C . HIS A 1 89 ? 17.699 11.996 -5.663 1.00 67.00 89 HIS A C 1
ATOM 693 O O . HIS A 1 89 ? 18.151 10.850 -5.770 1.00 67.00 89 HIS A O 1
ATOM 699 N N . ASP A 1 90 ? 17.059 12.572 -6.678 1.00 62.59 90 ASP A N 1
ATOM 700 C CA . ASP A 1 90 ? 16.881 11.907 -7.977 1.00 62.59 90 ASP A CA 1
ATOM 701 C C . ASP A 1 90 ? 18.179 11.738 -8.761 1.00 62.59 90 ASP A C 1
ATOM 703 O O . ASP A 1 90 ? 18.335 10.756 -9.481 1.00 62.59 90 ASP A O 1
ATOM 707 N N . ASP A 1 91 ? 19.160 12.600 -8.511 1.00 65.25 91 ASP A N 1
ATOM 708 C CA . ASP A 1 91 ? 20.521 12.487 -9.038 1.00 65.25 91 ASP A CA 1
ATOM 709 C C . ASP A 1 91 ? 21.416 11.513 -8.240 1.00 65.25 91 ASP A C 1
ATOM 711 O O . ASP A 1 91 ? 22.606 11.376 -8.529 1.00 65.25 91 ASP A O 1
ATOM 715 N N . GLY A 1 92 ? 20.859 10.834 -7.229 1.00 65.06 92 GLY A N 1
ATOM 716 C CA . GLY A 1 92 ? 21.578 9.889 -6.377 1.00 65.06 92 GLY A CA 1
ATOM 717 C C . GLY A 1 92 ? 22.404 10.537 -5.263 1.00 65.06 92 GLY A C 1
ATOM 718 O O . GLY A 1 92 ? 23.056 9.814 -4.504 1.00 65.06 92 GLY A O 1
ATOM 719 N N . GLN A 1 93 ? 22.382 11.869 -5.121 1.00 72.12 93 GLN A N 1
ATOM 720 C CA . GLN A 1 93 ? 23.099 12.535 -4.038 1.00 72.12 93 GLN A CA 1
ATOM 721 C C . GLN A 1 93 ? 22.428 12.273 -2.688 1.00 72.12 93 GLN A C 1
ATOM 723 O O . GLN A 1 93 ? 21.211 12.391 -2.516 1.00 72.12 93 GLN A O 1
ATOM 728 N N . ALA A 1 94 ? 23.253 11.915 -1.706 1.00 69.50 94 ALA A N 1
ATOM 729 C CA . ALA A 1 94 ? 22.811 11.735 -0.335 1.00 69.50 94 ALA A CA 1
ATOM 730 C C . ALA A 1 94 ? 22.690 13.098 0.354 1.00 69.50 94 ALA A C 1
ATOM 732 O O . ALA A 1 94 ? 23.673 13.829 0.470 1.00 69.50 94 ALA A O 1
ATOM 733 N N . ASP A 1 95 ? 21.503 13.404 0.869 1.00 82.44 95 ASP A N 1
ATOM 734 C CA . ASP A 1 95 ? 21.259 14.565 1.722 1.00 82.44 95 ASP A CA 1
ATOM 735 C C . ASP A 1 95 ? 21.168 14.097 3.183 1.00 82.44 95 ASP A C 1
ATOM 737 O O . ASP A 1 95 ? 20.219 13.394 3.547 1.00 82.44 95 ASP A O 1
ATOM 741 N N . PRO A 1 96 ? 22.146 14.443 4.043 1.00 83.69 96 PRO A N 1
ATOM 742 C CA . PRO A 1 96 ? 22.170 13.983 5.430 1.00 83.69 96 PRO A CA 1
ATOM 743 C C . PRO A 1 96 ? 20.938 14.405 6.240 1.00 83.69 96 PRO A C 1
ATOM 745 O O . PRO A 1 96 ? 20.469 13.648 7.096 1.00 83.69 96 PRO A O 1
ATOM 748 N N . THR A 1 97 ? 20.396 15.596 5.977 1.00 87.62 97 THR A N 1
ATOM 749 C CA . THR A 1 97 ? 19.227 16.124 6.685 1.00 87.62 97 THR A CA 1
ATOM 750 C C . THR A 1 97 ? 17.963 15.416 6.223 1.00 87.62 97 THR A C 1
ATOM 752 O O . THR A 1 97 ? 17.174 14.975 7.064 1.00 87.62 97 THR A O 1
ATOM 755 N N . LEU A 1 98 ? 17.800 15.234 4.910 1.00 83.81 98 LEU A N 1
ATOM 756 C CA . LEU A 1 98 ? 16.677 14.488 4.345 1.00 83.81 98 LEU A CA 1
ATOM 757 C C . LEU A 1 98 ? 16.705 13.025 4.796 1.00 83.81 98 LEU A C 1
ATOM 759 O O . LEU A 1 98 ? 15.678 12.499 5.217 1.00 83.81 98 LEU A O 1
ATOM 763 N N . ARG A 1 99 ? 17.881 12.389 4.793 1.00 82.75 99 ARG A N 1
ATOM 764 C CA . ARG A 1 99 ? 18.074 11.027 5.303 1.00 82.75 99 ARG A CA 1
ATOM 765 C C . ARG A 1 99 ? 17.706 10.914 6.778 1.00 82.75 99 ARG A C 1
ATOM 767 O O . ARG A 1 99 ? 16.943 10.027 7.150 1.00 82.75 99 ARG A O 1
ATOM 774 N N . SER A 1 100 ? 18.180 11.835 7.616 1.00 87.00 100 SER A N 1
ATOM 775 C CA . SER A 1 100 ? 17.809 11.852 9.036 1.00 87.00 100 SER A CA 1
ATOM 776 C C . SER A 1 100 ? 16.298 12.042 9.237 1.00 87.00 100 SER A C 1
ATOM 778 O O . SER A 1 100 ? 15.694 11.398 10.101 1.00 87.00 100 SER A O 1
ATOM 780 N N . GLY A 1 101 ? 15.666 12.902 8.431 1.00 88.81 101 GLY A N 1
ATOM 781 C CA . GLY A 1 101 ? 14.215 13.102 8.418 1.00 88.81 101 GLY A CA 1
ATOM 782 C C . GLY A 1 101 ? 13.451 11.844 7.997 1.00 88.81 101 GLY A C 1
ATOM 783 O O . GLY A 1 101 ? 12.522 11.430 8.689 1.00 88.81 101 GLY A O 1
ATOM 784 N N . ALA A 1 102 ? 13.889 11.189 6.925 1.00 84.62 102 ALA A N 1
ATOM 785 C CA . ALA A 1 102 ? 13.353 9.920 6.447 1.00 84.62 102 ALA A CA 1
ATOM 786 C C . ALA A 1 102 ? 13.425 8.818 7.513 1.00 84.62 102 ALA A C 1
ATOM 788 O O . ALA A 1 102 ? 12.432 8.143 7.776 1.00 84.62 102 ALA A O 1
ATOM 789 N N . GLU A 1 103 ? 14.563 8.676 8.192 1.00 83.94 103 GLU A N 1
ATOM 790 C CA . GLU A 1 103 ? 14.721 7.705 9.278 1.00 83.94 103 GLU A CA 1
ATOM 791 C C . GLU A 1 103 ? 13.769 7.995 10.455 1.00 83.94 103 GLU A C 1
ATOM 793 O O . GLU A 1 103 ? 13.244 7.065 11.072 1.00 83.94 103 GLU A O 1
ATOM 798 N N . LYS A 1 104 ? 13.505 9.275 10.770 1.00 90.12 104 LYS A N 1
ATOM 799 C CA . LYS A 1 104 ? 12.492 9.664 11.771 1.00 90.12 104 LYS A CA 1
ATOM 800 C C . LYS A 1 104 ? 11.080 9.297 11.319 1.00 90.12 104 LYS A C 1
ATOM 802 O O . LYS A 1 104 ? 10.319 8.780 12.134 1.00 90.12 104 LYS A O 1
ATOM 807 N N . LEU A 1 105 ? 10.745 9.523 10.048 1.00 87.75 105 LEU A N 1
ATOM 808 C CA . LEU A 1 105 ? 9.450 9.140 9.481 1.00 87.75 105 LEU A CA 1
ATOM 809 C C . LEU A 1 105 ? 9.243 7.626 9.543 1.00 87.75 105 LEU A C 1
ATOM 811 O O . LEU A 1 105 ? 8.200 7.187 10.015 1.00 87.75 105 LEU A O 1
ATOM 815 N N . VAL A 1 106 ? 10.249 6.830 9.170 1.00 84.94 106 VAL A N 1
ATOM 816 C CA . VAL A 1 106 ? 10.195 5.361 9.273 1.00 84.94 106 VAL A CA 1
ATOM 817 C C . VAL A 1 106 ? 9.957 4.913 10.715 1.00 84.94 106 VAL A C 1
ATOM 819 O O . VAL A 1 106 ? 9.121 4.046 10.960 1.00 84.94 106 VAL A O 1
ATOM 822 N N . ARG A 1 107 ? 10.632 5.529 11.695 1.00 88.44 107 ARG A N 1
ATOM 823 C CA . ARG A 1 107 ? 10.357 5.242 13.113 1.00 88.44 107 ARG A CA 1
ATOM 824 C C . ARG A 1 107 ? 8.922 5.596 13.508 1.00 88.44 107 ARG A C 1
ATOM 826 O O . ARG A 1 107 ? 8.294 4.811 14.207 1.00 88.44 107 ARG A O 1
ATOM 833 N N . GLY A 1 108 ? 8.397 6.727 13.039 1.00 90.75 108 GLY A N 1
ATOM 834 C CA . GLY A 1 108 ? 7.001 7.109 13.263 1.00 90.75 108 GLY A CA 1
ATOM 835 C C . GLY A 1 108 ? 6.005 6.122 12.647 1.00 90.75 108 GLY A C 1
ATOM 836 O O . GLY A 1 108 ? 5.035 5.750 13.301 1.00 90.75 108 GLY A O 1
ATOM 837 N N . VAL A 1 109 ? 6.278 5.636 11.431 1.00 89.69 109 VAL A N 1
ATOM 838 C CA . VAL A 1 109 ? 5.494 4.574 10.780 1.00 89.69 109 VAL A CA 1
ATOM 839 C C . VAL A 1 109 ? 5.497 3.306 11.630 1.00 89.69 109 VAL A C 1
ATOM 841 O O . VAL A 1 109 ? 4.430 2.759 11.885 1.00 89.69 109 VAL A O 1
ATOM 844 N N . ASN A 1 110 ? 6.656 2.878 12.141 1.00 87.81 110 ASN A N 1
ATOM 845 C CA . ASN A 1 110 ? 6.727 1.720 13.037 1.00 87.81 110 ASN A CA 1
ATOM 846 C C . ASN A 1 110 ? 5.865 1.920 14.293 1.00 87.81 110 ASN A C 1
ATOM 848 O O . ASN A 1 110 ? 5.069 1.047 14.618 1.00 87.81 110 ASN A O 1
ATOM 852 N N . SER A 1 111 ? 5.931 3.093 14.932 1.00 91.88 111 SER A N 1
ATOM 853 C CA . SER A 1 111 ? 5.094 3.406 16.100 1.00 91.88 111 SER A CA 1
ATOM 854 C C . SER A 1 111 ? 3.591 3.378 15.802 1.00 91.88 111 SER A C 1
ATOM 856 O O . SER A 1 111 ? 2.816 2.900 16.628 1.00 91.88 111 SER A O 1
ATOM 858 N N . ILE A 1 112 ? 3.162 3.858 14.630 1.00 92.12 112 ILE A N 1
ATOM 859 C CA . ILE A 1 112 ? 1.756 3.762 14.204 1.00 92.12 112 ILE A CA 1
ATOM 860 C C . ILE A 1 112 ? 1.331 2.295 14.105 1.00 92.12 112 ILE A C 1
ATOM 862 O O . ILE A 1 112 ? 0.253 1.928 14.565 1.00 92.12 112 ILE A O 1
ATOM 866 N N . ILE A 1 113 ? 2.175 1.454 13.513 1.00 88.62 113 ILE A N 1
ATOM 867 C CA . ILE A 1 113 ? 1.873 0.043 13.263 1.00 88.62 113 ILE A CA 1
ATOM 868 C C . ILE A 1 113 ? 1.833 -0.746 14.565 1.00 88.62 113 ILE A C 1
ATOM 870 O O . ILE A 1 113 ? 0.920 -1.551 14.746 1.00 88.62 113 ILE A O 1
ATOM 874 N N . ASP A 1 114 ? 2.756 -0.473 15.485 1.00 90.75 114 ASP A N 1
ATOM 875 C CA . ASP A 1 114 ? 2.723 -1.038 16.832 1.00 90.75 114 ASP A CA 1
ATOM 876 C C . ASP A 1 114 ? 1.395 -0.691 17.523 1.00 90.75 114 ASP A C 1
ATOM 878 O O . ASP A 1 114 ? 0.718 -1.586 18.029 1.00 90.75 114 ASP A O 1
ATOM 882 N N . GLY A 1 115 ? 0.945 0.567 17.424 1.00 92.06 115 GLY A N 1
ATOM 883 C CA . GLY A 1 115 ? -0.362 0.994 17.934 1.00 92.06 115 GLY A CA 1
ATOM 884 C C . GLY A 1 115 ? -1.550 0.294 17.257 1.00 92.06 115 GLY A C 1
ATOM 885 O O . GLY A 1 115 ? -2.493 -0.117 17.935 1.00 92.06 115 GLY A O 1
ATOM 886 N N . VAL A 1 116 ? -1.504 0.095 15.933 1.00 91.56 116 VAL A N 1
ATOM 887 C CA . VAL A 1 116 ? -2.515 -0.693 15.199 1.00 91.56 116 VAL A CA 1
ATOM 888 C C . VAL A 1 116 ? -2.554 -2.130 15.722 1.00 91.56 116 VAL A C 1
ATOM 890 O O . VAL A 1 116 ? -3.638 -2.658 15.965 1.00 91.56 116 VAL A O 1
ATOM 893 N N . VAL A 1 117 ? -1.397 -2.773 15.900 1.00 90.19 117 VAL A N 1
ATOM 894 C CA . VAL A 1 117 ? -1.296 -4.158 16.384 1.00 90.19 117 VAL A CA 1
ATOM 895 C C . VAL A 1 117 ? -1.815 -4.273 17.814 1.00 90.19 117 VAL A C 1
ATOM 897 O O . VAL A 1 117 ? -2.597 -5.182 18.095 1.00 90.19 117 VAL A O 1
ATOM 900 N N . GLU A 1 118 ? -1.425 -3.354 18.694 1.00 91.75 118 GLU A N 1
ATOM 901 C CA . GLU A 1 118 ? -1.847 -3.327 20.094 1.00 91.75 118 GLU A CA 1
ATOM 902 C C . GLU A 1 118 ? -3.370 -3.183 20.214 1.00 91.75 118 GLU A C 1
ATOM 904 O O . GLU A 1 118 ? -4.028 -4.042 20.808 1.00 91.75 118 GLU A O 1
ATOM 909 N N . ILE A 1 119 ? -3.957 -2.178 19.554 1.00 91.44 119 ILE A N 1
ATOM 910 C CA . ILE A 1 119 ? -5.408 -1.944 19.597 1.00 91.44 119 ILE A CA 1
ATOM 911 C C . ILE A 1 119 ? -6.168 -3.088 18.918 1.00 91.44 119 ILE A C 1
ATOM 913 O O . ILE A 1 119 ? -7.201 -3.523 19.426 1.00 91.44 119 ILE A O 1
ATOM 917 N N . ARG A 1 120 ? -5.662 -3.637 17.807 1.00 88.50 120 ARG A N 1
ATOM 918 C CA . ARG A 1 120 ? -6.268 -4.804 17.145 1.00 88.50 120 ARG A CA 1
ATOM 919 C C . ARG A 1 120 ? -6.277 -6.025 18.053 1.00 88.50 120 ARG A C 1
ATOM 921 O O . ARG A 1 120 ? -7.260 -6.760 18.057 1.00 88.50 120 ARG A O 1
ATOM 928 N N . ASN A 1 121 ? -5.197 -6.274 18.784 1.00 89.00 121 ASN A N 1
ATOM 929 C CA . ASN A 1 121 ? -5.118 -7.423 19.681 1.00 89.00 121 ASN A CA 1
ATOM 930 C C . ASN A 1 121 ? -6.071 -7.273 20.874 1.00 89.00 121 ASN A C 1
ATOM 932 O O . ASN A 1 121 ? -6.642 -8.273 21.299 1.00 89.00 121 ASN A O 1
ATOM 936 N N . ALA A 1 122 ? -6.274 -6.048 21.366 1.00 86.62 122 ALA A N 1
ATOM 937 C CA . ALA A 1 122 ? -7.179 -5.764 22.479 1.00 86.62 122 ALA A CA 1
ATOM 938 C C . ALA A 1 122 ? -8.664 -5.674 22.070 1.00 86.62 122 ALA A C 1
ATOM 940 O O . ALA A 1 122 ? -9.531 -6.076 22.841 1.00 86.62 122 ALA A O 1
ATOM 941 N N . HIS A 1 123 ? -8.965 -5.151 20.876 1.00 85.88 123 HIS A N 1
ATOM 942 C CA . HIS A 1 123 ? -10.325 -4.735 20.499 1.00 85.88 123 HIS A CA 1
ATOM 943 C C . HIS A 1 123 ? -10.775 -5.138 19.083 1.00 85.88 123 HIS A C 1
ATOM 945 O O . HIS A 1 123 ? -11.876 -4.784 18.653 1.00 85.88 123 HIS A O 1
ATOM 951 N N . GLY A 1 124 ? -9.939 -5.839 18.317 1.00 78.62 124 GLY A N 1
ATOM 952 C CA . GLY A 1 124 ? -10.307 -6.331 16.991 1.00 78.62 124 GLY A CA 1
ATOM 953 C C . GLY A 1 124 ? -11.369 -7.433 17.046 1.00 78.62 124 GLY A C 1
ATOM 954 O O . GLY A 1 124 ? -11.550 -8.101 18.058 1.00 78.62 124 GLY A O 1
ATOM 955 N N . SER A 1 125 ? -12.039 -7.681 15.918 1.00 78.88 125 SER A N 1
ATOM 956 C CA . SER A 1 125 ? -13.057 -8.743 15.784 1.00 78.88 125 SER A CA 1
ATOM 957 C C . SER A 1 125 ? -12.553 -10.159 16.114 1.00 78.88 125 SER A C 1
ATOM 959 O O . SER A 1 125 ? -13.342 -11.027 16.471 1.00 78.88 125 SER A O 1
ATOM 961 N N . ALA A 1 126 ? -11.239 -10.375 16.024 1.00 71.25 126 ALA A N 1
ATOM 962 C CA . ALA A 1 126 ? -10.552 -11.612 16.388 1.00 71.25 126 ALA A CA 1
ATOM 963 C C . ALA A 1 126 ? -9.690 -11.466 17.659 1.00 71.25 126 ALA A C 1
ATOM 965 O O . ALA A 1 126 ? -8.726 -12.211 17.835 1.00 71.25 126 ALA A O 1
ATOM 966 N N . ALA A 1 127 ? -9.976 -10.482 18.520 1.00 75.44 127 ALA A N 1
ATOM 967 C CA . ALA A 1 127 ? -9.283 -10.325 19.795 1.00 75.44 127 ALA A CA 1
ATOM 968 C C . ALA A 1 127 ? -9.473 -11.590 20.647 1.00 75.44 127 ALA A C 1
ATOM 970 O O . ALA A 1 127 ? -10.592 -11.991 20.973 1.00 75.44 127 ALA A O 1
ATOM 971 N N . HIS A 1 128 ? -8.368 -12.254 20.981 1.00 70.00 128 HIS A N 1
ATOM 972 C CA . HIS A 1 128 ? -8.407 -13.465 21.789 1.00 70.00 128 HIS A CA 1
ATOM 973 C C . HIS A 1 128 ? -8.740 -13.123 23.244 1.00 70.00 128 HIS A C 1
ATOM 975 O O . HIS A 1 128 ? -8.100 -12.265 23.843 1.00 70.00 128 HIS A O 1
ATOM 981 N N . GLY A 1 129 ? -9.701 -13.844 23.828 1.00 63.94 129 GLY A N 1
ATOM 982 C CA . GLY A 1 129 ? -9.992 -13.763 25.262 1.00 63.94 129 GLY A CA 1
ATOM 983 C C . GLY A 1 129 ? -10.896 -12.606 25.688 1.00 63.94 129 GLY A C 1
ATOM 984 O O . GLY A 1 129 ? -11.001 -12.354 26.886 1.00 63.94 129 GLY A O 1
ATOM 985 N N . ALA A 1 130 ? -11.559 -11.920 24.752 1.00 71.44 130 ALA A N 1
ATOM 986 C CA . ALA A 1 130 ? -12.610 -10.972 25.101 1.00 71.44 130 ALA A CA 1
ATOM 987 C C . ALA A 1 130 ? -13.810 -11.718 25.709 1.00 71.44 130 ALA A C 1
ATOM 989 O O . ALA A 1 130 ? -14.373 -12.625 25.093 1.00 71.44 130 ALA A O 1
ATOM 990 N N . ASP A 1 131 ? -14.184 -11.339 26.928 1.00 80.25 131 ASP A N 1
ATOM 991 C CA . ASP A 1 131 ? -15.433 -11.775 27.548 1.00 80.25 131 ASP A CA 1
ATOM 992 C C . ASP A 1 131 ? -16.647 -11.169 26.815 1.00 80.25 131 ASP A C 1
ATOM 994 O O . ASP A 1 131 ? -16.537 -10.125 26.168 1.00 80.25 131 ASP A O 1
ATOM 998 N N . ALA A 1 132 ? -17.821 -11.798 26.940 1.00 81.25 132 ALA A N 1
ATOM 999 C CA . ALA A 1 132 ? -19.057 -11.347 26.294 1.00 81.25 132 ALA A CA 1
ATOM 1000 C C . ALA A 1 132 ? -19.481 -9.914 26.687 1.00 81.25 132 ALA A C 1
ATOM 1002 O O . ALA A 1 132 ? -20.265 -9.297 25.965 1.00 81.25 132 ALA A O 1
ATOM 1003 N N . TYR A 1 133 ? -18.964 -9.383 27.802 1.00 82.12 133 TYR A N 1
ATOM 1004 C CA . TYR A 1 133 ? -19.244 -8.033 28.298 1.00 82.12 133 TYR A CA 1
ATOM 1005 C C . TYR A 1 133 ? -18.063 -7.063 28.148 1.00 82.12 133 TYR A C 1
ATOM 1007 O O . TYR A 1 133 ? -18.095 -5.964 28.708 1.00 82.12 133 TYR A O 1
ATOM 1015 N N . ALA A 1 134 ? -17.013 -7.442 27.411 1.00 80.81 134 ALA A N 1
ATOM 1016 C CA . ALA A 1 134 ? -15.897 -6.545 27.136 1.00 80.81 134 ALA A CA 1
ATOM 1017 C C . ALA A 1 134 ? -16.380 -5.276 26.399 1.00 80.81 134 ALA A C 1
ATOM 1019 O O . ALA A 1 134 ? -17.238 -5.358 25.514 1.00 80.81 134 ALA A O 1
ATOM 1020 N N . PRO A 1 135 ? -15.842 -4.088 26.737 1.00 80.50 135 PRO A N 1
ATOM 1021 C CA . PRO A 1 135 ? -16.239 -2.854 26.076 1.00 80.50 135 PRO A CA 1
ATOM 1022 C C . PRO A 1 135 ? -15.869 -2.893 24.591 1.00 80.50 135 PRO A C 1
ATOM 1024 O O . PRO A 1 135 ? -14.746 -3.240 24.215 1.00 80.50 135 PRO A O 1
ATOM 1027 N N . MET A 1 136 ? -16.819 -2.493 23.745 1.00 85.12 136 MET A N 1
ATOM 1028 C CA . MET A 1 136 ? -16.575 -2.327 22.315 1.00 85.12 136 MET A CA 1
ATOM 1029 C C . MET A 1 136 ? -15.630 -1.151 22.058 1.00 85.12 136 MET A C 1
ATOM 1031 O O . MET A 1 136 ? -15.615 -0.170 22.804 1.00 85.12 136 MET A O 1
ATOM 1035 N N . LEU A 1 137 ? -14.856 -1.240 20.974 1.00 90.38 137 LEU A N 1
ATOM 1036 C CA . LEU A 1 137 ? -13.986 -0.152 20.546 1.00 90.38 137 LEU A CA 1
ATOM 1037 C C . LEU A 1 137 ? -14.810 1.086 20.183 1.00 90.38 137 LEU A C 1
ATOM 1039 O O . LEU A 1 137 ? -15.743 1.001 19.386 1.00 90.38 137 LEU A O 1
ATOM 1043 N N . ASP A 1 138 ? -14.418 2.241 20.710 1.00 92.25 138 ASP A N 1
ATOM 1044 C CA . ASP A 1 138 ? -14.980 3.519 20.285 1.00 92.25 138 ASP A CA 1
ATOM 1045 C C . ASP A 1 138 ? -14.591 3.803 18.825 1.00 92.25 138 ASP A C 1
ATOM 1047 O O . ASP A 1 138 ? -13.418 3.717 18.443 1.00 92.25 138 ASP A O 1
ATOM 1051 N N . VAL A 1 139 ? -15.588 4.154 18.010 1.00 94.31 139 VAL A N 1
ATOM 1052 C CA . VAL A 1 139 ? -15.436 4.438 16.576 1.00 94.31 139 VAL A CA 1
ATOM 1053 C C . VAL A 1 139 ? -14.330 5.453 16.282 1.00 94.31 139 VAL A C 1
ATOM 1055 O O . VAL A 1 139 ? -13.610 5.298 15.297 1.00 94.31 139 VAL A O 1
ATOM 1058 N N . ARG A 1 140 ? -14.101 6.426 17.174 1.00 94.69 140 ARG A N 1
ATOM 1059 C CA . ARG A 1 140 ? -13.062 7.456 17.015 1.00 94.69 140 ARG A CA 1
ATOM 1060 C C . ARG A 1 140 ? -11.663 6.851 16.902 1.00 94.69 140 ARG A C 1
ATOM 1062 O O . ARG A 1 140 ? -10.838 7.354 16.144 1.00 94.69 140 ARG A O 1
ATOM 1069 N N . TYR A 1 141 ? -11.391 5.760 17.623 1.00 93.88 141 TYR A N 1
ATOM 1070 C CA . TYR A 1 141 ? -10.105 5.064 17.526 1.00 93.88 141 TYR A CA 1
ATOM 1071 C C . TYR A 1 141 ? -10.001 4.242 16.244 1.00 93.88 141 TYR A C 1
ATOM 1073 O O . TYR A 1 141 ? -8.934 4.204 15.636 1.00 93.88 141 TYR A O 1
ATOM 1081 N N . ALA A 1 142 ? -11.094 3.619 15.800 1.00 94.62 142 ALA A N 1
ATOM 1082 C CA . ALA A 1 142 ? -11.099 2.881 14.541 1.00 94.62 142 ALA A CA 1
ATOM 1083 C C . ALA A 1 142 ? -10.877 3.813 13.341 1.00 94.62 142 ALA A C 1
ATOM 1085 O O . ALA A 1 142 ? -10.052 3.512 12.481 1.00 94.62 142 ALA A O 1
ATOM 1086 N N . GLU A 1 143 ? -11.523 4.980 13.326 1.00 96.25 143 GLU A N 1
ATOM 1087 C CA . GLU A 1 143 ? -11.298 6.013 12.311 1.00 96.25 143 GLU A CA 1
ATOM 1088 C C . GLU A 1 143 ? -9.869 6.557 12.347 1.00 96.25 143 GLU A C 1
ATOM 1090 O O . GLU A 1 143 ? -9.234 6.672 11.298 1.00 96.25 143 GLU A O 1
ATOM 1095 N N . LEU A 1 144 ? -9.328 6.844 13.539 1.00 95.75 144 LEU A N 1
ATOM 1096 C CA . LEU A 1 144 ? -7.941 7.288 13.696 1.00 95.75 144 LEU A CA 1
ATOM 1097 C C . LEU A 1 144 ? -6.960 6.268 13.103 1.00 95.75 144 LEU A C 1
ATOM 1099 O O . LEU A 1 144 ? -6.081 6.637 12.323 1.00 95.75 144 LEU A O 1
ATOM 1103 N N . LEU A 1 145 ? -7.126 4.986 13.438 1.00 95.56 145 LEU A N 1
ATOM 1104 C CA . LEU A 1 145 ? -6.269 3.918 12.927 1.00 95.56 145 LEU A CA 1
ATOM 1105 C C . LEU A 1 145 ? -6.443 3.702 11.428 1.00 95.56 145 LEU A C 1
ATOM 1107 O O . LEU A 1 145 ? -5.455 3.459 10.739 1.00 95.56 145 LEU A O 1
ATOM 1111 N N . ALA A 1 146 ? -7.663 3.815 10.907 1.00 97.25 146 ALA A N 1
ATOM 1112 C CA . ALA A 1 146 ? -7.931 3.719 9.480 1.00 97.25 146 ALA A CA 1
ATOM 1113 C C . ALA A 1 146 ? -7.246 4.849 8.697 1.00 97.25 146 ALA A C 1
ATOM 1115 O O . ALA A 1 146 ? -6.578 4.592 7.698 1.00 97.25 146 ALA A O 1
ATOM 1116 N N . ARG A 1 147 ? -7.322 6.093 9.187 1.00 97.38 147 ARG A N 1
ATOM 1117 C CA . ARG A 1 147 ? -6.621 7.242 8.586 1.00 97.38 147 ARG A CA 1
ATOM 1118 C C . ARG A 1 147 ? -5.105 7.101 8.667 1.00 97.38 147 ARG A C 1
ATOM 1120 O O . ARG A 1 147 ? -4.412 7.375 7.691 1.00 97.38 147 ARG A O 1
ATOM 1127 N N . ALA A 1 148 ? -4.590 6.650 9.809 1.00 96.19 148 ALA A N 1
ATOM 1128 C CA . ALA A 1 148 ? -3.165 6.388 9.968 1.00 96.19 148 ALA A CA 1
ATOM 1129 C C . ALA A 1 148 ? -2.696 5.268 9.024 1.00 96.19 148 ALA A C 1
ATOM 1131 O O . ALA A 1 148 ? -1.639 5.381 8.406 1.00 96.19 148 ALA A O 1
ATOM 1132 N N . THR A 1 149 ? -3.512 4.226 8.855 1.00 96.31 149 THR A N 1
ATOM 1133 C CA . THR A 1 149 ? -3.254 3.132 7.912 1.00 96.31 149 THR A CA 1
ATOM 1134 C C . THR A 1 149 ? -3.219 3.633 6.472 1.00 96.31 149 THR A C 1
ATOM 1136 O O . THR A 1 149 ? -2.280 3.298 5.756 1.00 96.31 149 THR A O 1
ATOM 1139 N N . ASP A 1 150 ? -4.174 4.473 6.063 1.00 97.44 150 ASP A N 1
ATOM 1140 C CA . ASP A 1 150 ? -4.194 5.080 4.724 1.00 97.44 150 ASP A CA 1
ATOM 1141 C C . ASP A 1 150 ? -2.899 5.852 4.438 1.00 97.44 150 ASP A C 1
ATOM 1143 O O . ASP A 1 150 ? -2.271 5.676 3.395 1.00 97.44 150 ASP A O 1
ATOM 1147 N N . ALA A 1 151 ? -2.449 6.654 5.408 1.00 95.12 151 ALA A N 1
ATOM 1148 C CA . ALA A 1 151 ? -1.209 7.413 5.296 1.00 95.12 151 ALA A CA 1
ATOM 1149 C C . ALA A 1 151 ? 0.026 6.503 5.185 1.00 95.12 151 ALA A C 1
ATOM 1151 O O . ALA A 1 151 ? 0.902 6.757 4.357 1.00 95.12 151 ALA A O 1
ATOM 1152 N N . VAL A 1 152 ? 0.094 5.432 5.986 1.00 94.00 152 VAL A N 1
ATOM 1153 C CA . VAL A 1 152 ? 1.191 4.452 5.935 1.00 94.00 152 VAL A CA 1
ATOM 1154 C C . VAL A 1 152 ? 1.212 3.732 4.588 1.00 94.00 152 VAL A C 1
ATOM 1156 O O . VAL A 1 152 ? 2.250 3.712 3.931 1.00 94.00 152 VAL A O 1
ATOM 1159 N N . VAL A 1 153 ? 0.082 3.178 4.145 1.00 94.44 153 VAL A N 1
ATOM 1160 C CA . VAL A 1 153 ? -0.026 2.458 2.864 1.00 94.44 153 VAL A CA 1
ATOM 1161 C C . VAL A 1 153 ? 0.324 3.383 1.701 1.00 94.44 153 VAL A C 1
ATOM 1163 O O . VAL A 1 153 ? 1.148 3.023 0.859 1.00 94.44 153 VAL A O 1
ATOM 1166 N N . GLY A 1 154 ? -0.232 4.597 1.699 1.00 92.75 154 GLY A N 1
ATOM 1167 C CA . GLY A 1 154 ? 0.055 5.618 0.700 1.00 92.75 154 GLY A CA 1
ATOM 1168 C C . GLY A 1 154 ? 1.539 5.960 0.619 1.00 92.75 154 GLY A C 1
ATOM 1169 O O . GLY A 1 154 ? 2.097 5.981 -0.476 1.00 92.75 154 GLY A O 1
ATOM 1170 N N . LEU A 1 155 ? 2.196 6.175 1.763 1.00 90.31 155 LEU A N 1
ATOM 1171 C CA . LEU A 1 155 ? 3.633 6.437 1.818 1.00 90.31 155 LEU A CA 1
ATOM 1172 C C . LEU A 1 155 ? 4.438 5.258 1.259 1.00 90.31 155 LEU A C 1
ATOM 1174 O O . LEU A 1 155 ? 5.225 5.443 0.334 1.00 90.31 155 LEU A O 1
ATOM 1178 N N . LEU A 1 156 ? 4.233 4.051 1.799 1.00 90.69 156 LEU A N 1
ATOM 1179 C CA . LEU A 1 156 ? 4.999 2.863 1.410 1.00 90.69 156 LEU A CA 1
ATOM 1180 C C . LEU A 1 156 ? 4.873 2.589 -0.091 1.00 90.69 156 LEU A C 1
ATOM 1182 O O . LEU A 1 156 ? 5.875 2.347 -0.765 1.00 90.69 156 LEU A O 1
ATOM 1186 N N . PHE A 1 157 ? 3.651 2.655 -0.619 1.00 87.50 157 PHE A N 1
ATOM 1187 C CA . PHE A 1 157 ? 3.383 2.310 -2.007 1.00 87.50 157 PHE A CA 1
ATOM 1188 C C . PHE A 1 157 ? 3.845 3.393 -2.984 1.00 87.50 157 PHE A C 1
ATOM 1190 O O . PHE A 1 157 ? 4.528 3.073 -3.955 1.00 87.50 157 PHE A O 1
ATOM 1197 N N . LYS A 1 158 ? 3.560 4.678 -2.715 1.00 86.44 158 LYS A N 1
ATOM 1198 C CA . LYS A 1 158 ? 4.026 5.781 -3.578 1.00 86.44 158 LYS A CA 1
ATOM 1199 C C . LYS A 1 158 ? 5.549 5.830 -3.634 1.00 86.44 158 LYS A C 1
ATOM 1201 O O . LYS A 1 158 ? 6.118 5.971 -4.713 1.00 86.44 158 LYS A O 1
ATOM 1206 N N . THR A 1 159 ? 6.223 5.654 -2.496 1.00 84.69 159 THR A N 1
ATOM 1207 C CA . THR A 1 159 ? 7.687 5.583 -2.478 1.00 84.69 159 THR A CA 1
ATOM 1208 C C . THR A 1 159 ? 8.205 4.357 -3.228 1.00 84.69 159 THR A C 1
ATOM 1210 O O . THR A 1 159 ? 9.170 4.473 -3.982 1.00 84.69 159 THR A O 1
ATOM 1213 N N . HIS A 1 160 ? 7.569 3.192 -3.067 1.00 84.44 160 HIS A N 1
ATOM 1214 C CA . HIS A 1 160 ? 7.945 1.986 -3.805 1.00 84.44 160 HIS A CA 1
ATOM 1215 C C . HIS A 1 160 ? 7.863 2.190 -5.323 1.00 84.44 160 HIS A C 1
ATOM 1217 O O . HIS A 1 160 ? 8.838 1.899 -6.015 1.00 84.44 160 HIS A O 1
ATOM 1223 N N . LEU A 1 161 ? 6.755 2.736 -5.828 1.00 78.19 161 LEU A N 1
ATOM 1224 C CA . LEU A 1 161 ? 6.571 2.974 -7.262 1.00 78.19 161 LEU A CA 1
ATOM 1225 C C . LEU A 1 161 ? 7.550 4.012 -7.814 1.00 78.19 161 LEU A C 1
ATOM 1227 O O . LEU A 1 161 ? 8.186 3.765 -8.834 1.00 78.19 161 LEU A O 1
ATOM 1231 N N . ASN A 1 162 ? 7.741 5.134 -7.114 1.00 74.38 162 ASN A N 1
ATOM 1232 C CA . ASN A 1 162 ? 8.694 6.163 -7.542 1.00 74.38 162 ASN A CA 1
ATOM 1233 C C . ASN A 1 162 ? 10.146 5.648 -7.518 1.00 74.38 162 ASN A C 1
ATOM 1235 O O . ASN A 1 162 ? 10.994 6.113 -8.272 1.00 74.38 162 ASN A O 1
ATOM 1239 N N . GLY A 1 163 ? 10.448 4.669 -6.660 1.00 66.31 163 GLY A N 1
ATOM 1240 C CA . GLY A 1 163 ? 11.754 4.015 -6.581 1.00 66.31 163 GLY A CA 1
ATOM 1241 C C . GLY A 1 163 ? 11.943 2.834 -7.542 1.00 66.31 163 GLY A C 1
ATOM 1242 O O . GLY A 1 163 ? 12.918 2.094 -7.381 1.00 66.31 163 GLY A O 1
ATOM 1243 N N . ALA A 1 164 ? 11.018 2.579 -8.473 1.00 57.72 164 ALA A N 1
ATOM 1244 C CA . ALA A 1 164 ? 11.111 1.458 -9.414 1.00 57.72 164 ALA A CA 1
ATOM 1245 C C . ALA A 1 164 ? 12.278 1.605 -10.408 1.00 57.72 164 ALA A C 1
ATOM 1247 O O . ALA A 1 164 ? 12.929 0.614 -10.727 1.00 57.72 164 ALA A O 1
ATOM 1248 N N . GLU A 1 165 ? 12.608 2.831 -10.827 1.00 52.88 165 GLU A N 1
ATOM 1249 C CA . GLU A 1 165 ? 13.736 3.100 -11.737 1.00 52.88 165 GLU A CA 1
ATOM 1250 C C . GLU A 1 165 ? 15.102 2.833 -11.081 1.00 52.88 165 GLU A C 1
ATOM 1252 O O . GLU A 1 165 ? 16.052 2.417 -11.740 1.00 52.88 165 GLU A O 1
ATOM 1257 N N . LYS A 1 166 ? 15.203 3.046 -9.760 1.00 53.81 166 LYS A N 1
ATOM 1258 C CA . LYS A 1 166 ? 16.466 2.965 -9.003 1.00 53.81 166 LYS A CA 1
ATOM 1259 C C . LYS A 1 166 ? 16.810 1.540 -8.546 1.00 53.81 166 LYS A C 1
ATOM 1261 O O . LYS A 1 166 ? 17.974 1.246 -8.292 1.00 53.81 166 LYS A O 1
ATOM 1266 N N . ALA A 1 167 ? 15.821 0.650 -8.444 1.00 56.06 167 ALA A N 1
ATOM 1267 C CA . ALA A 1 167 ? 16.032 -0.761 -8.125 1.00 56.06 167 ALA A CA 1
ATOM 1268 C C . ALA A 1 167 ? 15.011 -1.629 -8.886 1.00 56.06 167 ALA A C 1
ATOM 1270 O O . ALA A 1 167 ? 13.816 -1.524 -8.593 1.00 56.06 167 ALA A O 1
ATOM 1271 N N . PRO A 1 168 ? 15.454 -2.497 -9.817 1.00 56.12 168 PRO A N 1
ATOM 1272 C CA . PRO A 1 168 ? 14.561 -3.265 -10.679 1.00 56.12 168 PRO A CA 1
ATOM 1273 C C . PRO A 1 168 ? 13.528 -4.056 -9.878 1.00 56.12 168 PRO A C 1
ATOM 1275 O O . PRO A 1 168 ? 13.873 -4.783 -8.943 1.00 56.12 168 PRO A O 1
ATOM 1278 N N . MET A 1 169 ? 12.256 -3.930 -10.252 1.00 63.28 169 MET A N 1
ATOM 1279 C CA . MET A 1 169 ? 11.209 -4.789 -9.710 1.00 63.28 169 MET A CA 1
ATOM 1280 C C . MET A 1 169 ? 11.265 -6.159 -10.392 1.00 63.28 169 MET A C 1
ATOM 1282 O O . MET A 1 169 ? 11.384 -6.266 -11.609 1.00 63.28 169 MET A O 1
ATOM 1286 N N . THR A 1 170 ? 11.157 -7.225 -9.603 1.00 64.00 170 THR A N 1
ATOM 1287 C CA . THR A 1 170 ? 11.051 -8.605 -10.096 1.00 64.00 170 THR A CA 1
ATOM 1288 C C . THR A 1 170 ? 9.697 -8.848 -10.762 1.00 64.00 170 THR A C 1
ATOM 1290 O O . THR A 1 170 ? 9.602 -9.614 -11.721 1.00 64.00 170 THR A O 1
ATOM 1293 N N . ARG A 1 171 ? 8.645 -8.169 -10.283 1.00 70.00 171 ARG A N 1
ATOM 1294 C CA . ARG A 1 171 ? 7.340 -8.132 -10.943 1.00 70.00 171 ARG A CA 1
ATOM 1295 C C . ARG A 1 171 ? 7.328 -7.000 -11.970 1.00 70.00 171 ARG A C 1
ATOM 1297 O O . ARG A 1 171 ? 7.425 -5.831 -11.610 1.00 70.00 171 ARG A O 1
ATOM 1304 N N . LEU A 1 172 ? 7.189 -7.362 -13.242 1.00 69.69 172 LEU A N 1
ATOM 1305 C CA . LEU A 1 172 ? 6.972 -6.415 -14.334 1.00 69.69 172 LEU A CA 1
ATOM 1306 C C . LEU A 1 172 ? 5.641 -5.678 -14.129 1.00 69.69 172 LEU A C 1
ATOM 1308 O O . LEU A 1 172 ? 4.628 -6.309 -13.827 1.00 69.69 172 LEU A O 1
ATOM 1312 N N . ARG A 1 173 ? 5.650 -4.353 -14.304 1.00 73.31 173 ARG A N 1
ATOM 1313 C CA . ARG A 1 173 ? 4.449 -3.507 -14.343 1.00 73.31 173 ARG A CA 1
ATOM 1314 C C . ARG A 1 173 ? 4.405 -2.760 -15.666 1.00 73.31 173 ARG A C 1
ATOM 1316 O O . ARG A 1 173 ? 5.429 -2.219 -16.087 1.00 73.31 173 ARG A O 1
ATOM 1323 N N . TYR A 1 174 ? 3.234 -2.727 -16.293 1.00 79.19 174 TYR A N 1
ATOM 1324 C CA . TYR A 1 174 ? 3.033 -1.982 -17.530 1.00 79.19 174 TYR A CA 1
ATOM 1325 C C . TYR A 1 174 ? 3.367 -0.498 -17.322 1.00 79.19 174 TYR A C 1
ATOM 1327 O O . TYR A 1 174 ? 3.096 0.046 -16.250 1.00 79.19 174 TYR A O 1
ATOM 1335 N N . GLY A 1 175 ? 4.008 0.136 -18.306 1.00 76.69 175 GLY A N 1
ATOM 1336 C CA . GLY A 1 175 ? 4.456 1.527 -18.210 1.00 76.69 175 GLY A CA 1
ATOM 1337 C C . GLY A 1 175 ? 5.785 1.735 -17.476 1.00 76.69 175 GLY A C 1
ATOM 1338 O O . GLY A 1 175 ? 6.281 2.860 -17.439 1.00 76.69 175 GLY A O 1
ATOM 1339 N N . SER A 1 176 ? 6.397 0.684 -16.905 1.00 75.50 176 SER A N 1
ATOM 1340 C CA . SER A 1 176 ? 7.731 0.794 -16.278 1.00 75.50 176 SER A CA 1
ATOM 1341 C C . SER A 1 176 ? 8.855 1.007 -17.299 1.00 75.50 176 SER A C 1
ATOM 1343 O O . SER A 1 176 ? 9.961 1.376 -16.915 1.00 75.50 176 SER A O 1
ATOM 1345 N N . PHE A 1 177 ? 8.594 0.758 -18.586 1.00 84.12 177 PHE A N 1
ATOM 1346 C CA . PHE A 1 177 ? 9.578 0.834 -19.663 1.00 84.12 177 PHE A CA 1
ATOM 1347 C C . PHE A 1 177 ? 9.016 1.654 -20.827 1.00 84.12 177 PHE A C 1
ATOM 1349 O O . PHE A 1 177 ? 8.866 1.138 -21.927 1.00 84.12 177 PHE A O 1
ATOM 1356 N N . LYS A 1 178 ? 8.729 2.943 -20.590 1.00 87.38 178 LYS A N 1
ATOM 1357 C CA . LYS A 1 178 ? 8.075 3.822 -21.579 1.00 87.38 178 LYS A CA 1
ATOM 1358 C C . LYS A 1 178 ? 8.731 3.804 -22.959 1.00 87.38 178 LYS A C 1
ATOM 1360 O O . LYS A 1 178 ? 8.031 3.652 -23.942 1.00 87.38 178 LYS A O 1
ATOM 1365 N N . ASP A 1 179 ? 10.059 3.872 -23.033 1.00 88.88 179 ASP A N 1
ATOM 1366 C CA . ASP A 1 179 ? 10.799 3.794 -24.302 1.00 88.88 179 ASP A CA 1
ATOM 1367 C C . ASP A 1 179 ? 10.538 2.495 -25.087 1.00 88.88 179 ASP A C 1
ATOM 1369 O O . ASP A 1 179 ? 10.582 2.481 -26.318 1.00 88.88 179 ASP A O 1
ATOM 1373 N N . PHE A 1 180 ? 10.340 1.386 -24.374 1.00 90.50 180 PHE A N 1
ATOM 1374 C CA . PHE A 1 180 ? 10.021 0.088 -24.961 1.00 90.50 180 PHE A CA 1
ATOM 1375 C C . PHE A 1 180 ? 8.541 0.005 -25.332 1.00 90.50 180 PHE A C 1
ATOM 1377 O O . PHE A 1 180 ? 8.221 -0.455 -26.425 1.00 90.50 180 PHE A O 1
ATOM 1384 N N . ASP A 1 181 ? 7.660 0.497 -24.459 1.00 91.94 181 ASP A N 1
ATOM 1385 C CA . ASP A 1 181 ? 6.221 0.578 -24.710 1.00 91.94 181 ASP A CA 1
ATOM 1386 C C . ASP A 1 181 ? 5.946 1.412 -25.973 1.00 91.94 181 ASP A C 1
ATOM 1388 O O . ASP A 1 181 ? 5.309 0.931 -26.907 1.00 91.94 181 ASP A O 1
ATOM 1392 N N . GLU A 1 182 ? 6.545 2.603 -26.067 1.00 92.50 182 GLU A N 1
ATOM 1393 C CA . GLU A 1 182 ? 6.478 3.488 -27.235 1.00 92.50 182 GLU A CA 1
ATOM 1394 C C . GLU A 1 182 ? 7.086 2.853 -28.491 1.00 92.50 182 GLU A C 1
ATOM 1396 O O . GLU A 1 182 ? 6.581 3.073 -29.592 1.00 92.50 182 GLU A O 1
ATOM 1401 N N . TRP A 1 183 ? 8.153 2.057 -28.353 1.00 92.62 183 TRP A N 1
ATOM 1402 C CA . TRP A 1 183 ? 8.733 1.327 -29.482 1.00 92.62 183 TRP A CA 1
ATOM 1403 C C . TRP A 1 183 ? 7.761 0.277 -30.032 1.00 92.62 183 TRP A C 1
ATOM 1405 O O . TRP A 1 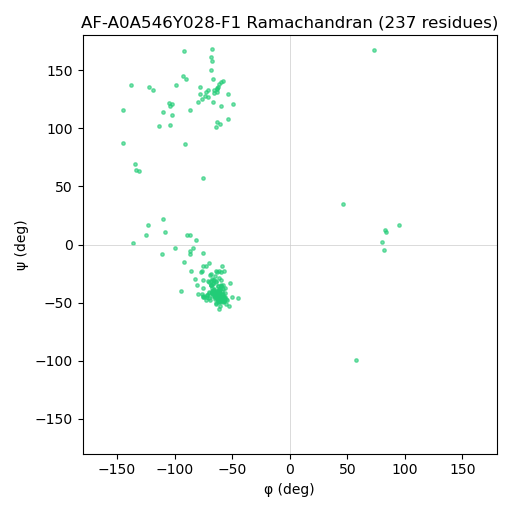183 ? 7.522 0.253 -31.241 1.00 92.62 183 TRP A O 1
ATOM 1415 N N . ILE A 1 184 ? 7.137 -0.529 -29.163 1.00 92.38 184 ILE A N 1
ATOM 1416 C CA . ILE A 1 184 ? 6.092 -1.471 -29.589 1.00 92.38 184 ILE A CA 1
ATOM 1417 C C . ILE A 1 184 ? 4.928 -0.699 -30.224 1.00 92.38 184 ILE A C 1
ATOM 1419 O O . ILE A 1 184 ? 4.464 -1.053 -31.306 1.00 92.38 184 ILE A O 1
ATOM 1423 N N . ASP A 1 185 ? 4.458 0.365 -29.578 1.00 92.50 185 ASP A N 1
ATOM 1424 C CA . ASP A 1 185 ? 3.280 1.107 -30.031 1.00 92.50 185 ASP A CA 1
ATOM 1425 C C . ASP A 1 185 ? 3.518 1.885 -31.331 1.00 92.50 185 ASP A C 1
ATOM 1427 O O . ASP A 1 185 ? 2.575 2.097 -32.093 1.00 92.50 185 ASP A O 1
ATOM 1431 N N . SER A 1 186 ? 4.758 2.278 -31.633 1.00 88.62 186 SER A N 1
ATOM 1432 C CA . SER A 1 186 ? 5.115 2.892 -32.915 1.00 88.62 186 SER A CA 1
ATOM 1433 C C . SER A 1 186 ? 5.210 1.865 -34.044 1.00 88.62 186 SER A C 1
ATOM 1435 O O . SER A 1 186 ? 4.746 2.141 -35.151 1.00 88.62 186 SER A O 1
ATOM 1437 N N . ASP A 1 187 ? 5.808 0.699 -33.788 1.00 86.94 187 ASP A N 1
ATOM 1438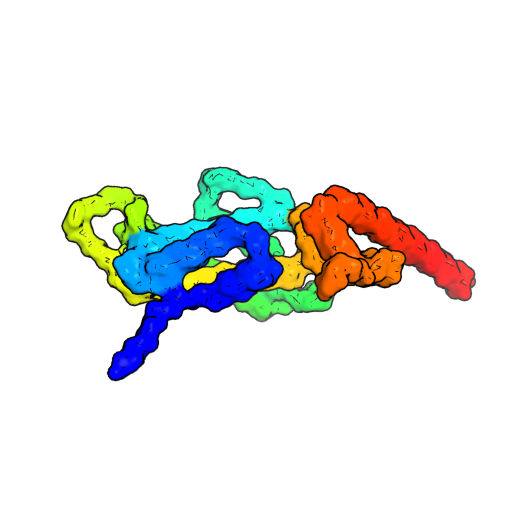 C CA . ASP A 1 187 ? 6.068 -0.302 -34.833 1.00 86.94 187 ASP A CA 1
ATOM 1439 C C . ASP A 1 187 ? 4.838 -1.171 -35.124 1.00 86.94 187 ASP A C 1
ATOM 1441 O O . ASP A 1 187 ? 4.632 -1.614 -36.257 1.00 86.94 187 ASP A O 1
ATOM 1445 N N . PHE A 1 188 ? 3.992 -1.382 -34.116 1.00 84.81 188 PHE A N 1
ATOM 1446 C CA . PHE A 1 188 ? 2.796 -2.215 -34.217 1.00 84.81 188 PHE A CA 1
ATOM 1447 C C . PHE A 1 188 ? 1.495 -1.403 -34.141 1.00 84.81 188 PHE A C 1
ATOM 1449 O O . PHE A 1 188 ? 0.442 -1.927 -34.495 1.00 84.81 188 PHE A O 1
ATOM 1456 N N . GLY A 1 189 ? 1.578 -0.105 -33.825 1.00 69.31 189 GLY A N 1
ATOM 1457 C CA . GLY A 1 189 ? 0.476 0.855 -33.890 1.00 69.31 189 GLY A CA 1
ATOM 1458 C C . GLY A 1 189 ? -0.565 0.688 -32.778 1.00 69.31 189 GLY A C 1
ATOM 1459 O O . GLY A 1 189 ? -0.627 -0.344 -32.110 1.00 69.31 189 GLY A O 1
ATOM 1460 N N . PRO A 1 190 ? -1.465 1.669 -32.598 1.00 71.75 190 PRO A N 1
ATOM 1461 C CA . PRO A 1 190 ? -2.740 1.395 -31.961 1.00 71.75 190 PRO A CA 1
ATOM 1462 C C . PRO A 1 190 ? -3.638 0.613 -32.933 1.00 71.75 190 PRO A C 1
ATOM 1464 O O . PRO A 1 190 ? -3.877 1.041 -34.067 1.00 71.75 190 PRO A O 1
ATOM 1467 N N . PHE A 1 191 ? -4.183 -0.518 -32.487 1.00 83.31 191 PHE A N 1
ATOM 1468 C CA . PHE A 1 191 ? -5.185 -1.277 -33.242 1.00 83.31 191 PHE A CA 1
ATOM 1469 C C . PHE A 1 191 ? -6.581 -0.783 -32.875 1.00 83.31 191 PHE A C 1
ATOM 1471 O O . PHE A 1 191 ? -6.847 -0.521 -31.709 1.00 83.31 191 PHE A O 1
ATOM 1478 N N . ILE A 1 192 ? -7.514 -0.705 -33.821 1.00 87.00 192 ILE A N 1
ATOM 1479 C CA . ILE A 1 192 ? -8.919 -0.429 -33.491 1.00 87.00 192 ILE A CA 1
ATOM 1480 C C . ILE A 1 192 ? -9.702 -1.732 -33.607 1.00 87.00 192 ILE A C 1
ATOM 1482 O O . ILE A 1 192 ? -9.788 -2.316 -34.688 1.00 87.00 192 ILE A O 1
ATOM 1486 N N . VAL A 1 193 ? -10.294 -2.176 -32.500 1.00 88.56 193 VAL A N 1
ATOM 1487 C CA . VAL A 1 193 ? -11.240 -3.298 -32.488 1.00 88.56 193 VAL A CA 1
ATOM 1488 C C . VAL A 1 193 ? -12.625 -2.735 -32.203 1.00 88.56 193 VAL A C 1
ATOM 1490 O O . VAL A 1 193 ? -12.879 -2.199 -31.124 1.00 88.56 193 VAL A O 1
ATOM 1493 N N . LEU A 1 194 ? -13.515 -2.846 -33.193 1.00 91.19 194 LEU A N 1
ATOM 1494 C CA . LEU A 1 194 ? -14.797 -2.135 -33.239 1.00 91.19 194 LEU A CA 1
ATOM 1495 C C . LEU A 1 194 ? -14.576 -0.613 -33.167 1.00 91.19 194 LEU A C 1
ATOM 1497 O O . LEU A 1 194 ? -14.205 -0.010 -34.166 1.00 91.19 194 LEU A O 1
ATOM 1501 N N . GLU A 1 195 ? -14.749 -0.015 -31.990 1.00 90.00 195 GLU A N 1
ATOM 1502 C CA . GLU A 1 195 ? -14.565 1.421 -31.727 1.00 90.00 195 GLU A CA 1
ATOM 1503 C C . GLU A 1 195 ? -13.575 1.676 -30.577 1.00 90.00 195 GLU A C 1
ATOM 1505 O O . GLU A 1 195 ? -13.433 2.800 -30.102 1.00 90.00 195 GLU A O 1
ATOM 1510 N N . THR A 1 196 ? -12.897 0.630 -30.094 1.00 86.44 196 THR A N 1
ATOM 1511 C CA . THR A 1 196 ? -11.953 0.727 -28.975 1.00 86.44 196 THR A CA 1
ATOM 1512 C C . THR A 1 196 ? -10.516 0.712 -29.497 1.00 86.44 196 THR A C 1
ATOM 1514 O O . THR A 1 196 ? -10.128 -0.265 -30.147 1.00 86.44 196 THR A O 1
ATOM 1517 N N . PRO A 1 197 ? -9.713 1.756 -29.221 1.00 86.88 197 PRO A N 1
ATOM 1518 C CA . PRO A 1 197 ? -8.286 1.715 -29.484 1.00 86.88 197 PRO A CA 1
ATOM 1519 C C . PRO A 1 197 ? -7.610 0.770 -28.484 1.00 86.88 197 PRO A C 1
ATOM 1521 O O . PRO A 1 197 ? -7.776 0.897 -27.272 1.00 86.88 197 PRO A O 1
ATOM 1524 N N . LEU A 1 198 ? -6.847 -0.178 -29.006 1.00 88.88 198 LEU A N 1
ATOM 1525 C CA . LEU A 1 198 ? -5.981 -1.077 -28.265 1.00 88.88 198 LEU A CA 1
ATOM 1526 C C . LEU A 1 198 ? -4.540 -0.621 -28.448 1.00 88.88 198 LEU A C 1
ATOM 1528 O O . LEU A 1 198 ? -4.036 -0.556 -29.569 1.00 88.88 198 LEU A O 1
ATOM 1532 N N . VAL A 1 199 ? -3.889 -0.332 -27.329 1.00 91.81 199 VAL A N 1
ATOM 1533 C CA . VAL A 1 199 ? -2.454 -0.050 -27.268 1.00 91.81 199 VAL A CA 1
ATOM 1534 C C . VAL A 1 199 ? -1.711 -1.384 -27.349 1.00 91.81 199 VAL A C 1
ATOM 1536 O O . VAL A 1 199 ? -2.075 -2.333 -26.646 1.00 91.81 199 VAL A O 1
ATOM 1539 N N . ALA A 1 200 ? -0.731 -1.501 -28.243 1.00 92.31 200 ALA A N 1
ATOM 1540 C CA . ALA A 1 200 ? -0.104 -2.777 -28.569 1.00 92.31 200 ALA A CA 1
ATOM 1541 C C . ALA A 1 200 ? 0.759 -3.304 -27.424 1.00 92.31 200 ALA A C 1
ATOM 1543 O O . ALA A 1 200 ? 0.623 -4.471 -27.040 1.00 92.31 200 ALA A O 1
ATOM 1544 N N . SER A 1 201 ? 1.575 -2.430 -26.842 1.00 92.00 201 SER A N 1
ATOM 1545 C CA . SER A 1 201 ? 2.395 -2.706 -25.665 1.00 92.00 201 SER A CA 1
ATOM 1546 C C . SER A 1 201 ? 1.528 -3.162 -24.485 1.00 92.00 201 SER A C 1
ATOM 1548 O O . SER A 1 201 ? 1.773 -4.222 -23.904 1.00 92.00 201 SER A O 1
ATOM 1550 N N . GLU A 1 202 ? 0.442 -2.436 -24.201 1.00 90.69 202 GLU A N 1
ATOM 1551 C CA . GLU A 1 202 ? -0.507 -2.769 -23.135 1.00 90.69 202 GLU A CA 1
ATOM 1552 C C . GLU A 1 202 ? -1.210 -4.104 -23.385 1.00 90.69 202 GLU A C 1
ATOM 1554 O O . GLU A 1 202 ? -1.349 -4.931 -22.478 1.00 90.69 202 GLU A O 1
ATOM 1559 N N . SER A 1 203 ? -1.648 -4.334 -24.623 1.00 90.31 203 SER A N 1
ATOM 1560 C CA . SER A 1 203 ? -2.342 -5.561 -25.011 1.00 90.31 203 SER A CA 1
ATOM 1561 C C . SER A 1 203 ? -1.422 -6.771 -24.881 1.00 90.31 203 SER A C 1
ATOM 1563 O O . SER A 1 203 ? -1.835 -7.791 -24.325 1.00 90.31 203 SER A O 1
ATOM 1565 N N . LEU A 1 204 ? -0.168 -6.651 -25.329 1.00 90.00 204 LEU A N 1
ATOM 1566 C CA . LEU A 1 204 ? 0.847 -7.691 -25.181 1.00 90.00 204 LEU A CA 1
ATOM 1567 C C . LEU A 1 204 ? 1.140 -7.958 -23.703 1.00 90.00 204 LEU A C 1
ATOM 1569 O O . LEU A 1 204 ? 1.103 -9.109 -23.279 1.00 90.00 204 LEU A O 1
ATOM 1573 N N . PHE A 1 205 ? 1.340 -6.906 -22.905 1.00 87.75 205 PHE A N 1
ATOM 1574 C CA . PHE A 1 205 ? 1.588 -7.024 -21.469 1.00 87.75 205 PHE A CA 1
ATOM 1575 C C . PHE A 1 205 ? 0.460 -7.766 -20.741 1.00 87.75 205 PHE A C 1
ATOM 1577 O O . PHE A 1 205 ? 0.715 -8.645 -19.915 1.00 87.75 205 PHE A O 1
ATOM 1584 N N . ARG A 1 206 ? -0.797 -7.412 -21.041 1.00 84.19 206 ARG A N 1
ATOM 1585 C CA . ARG A 1 206 ? -1.981 -7.984 -20.383 1.00 84.19 206 ARG A CA 1
ATOM 1586 C C . ARG A 1 206 ? -2.300 -9.402 -20.855 1.00 84.19 206 ARG A C 1
ATOM 1588 O O . ARG A 1 206 ? -2.855 -10.173 -20.075 1.00 84.19 206 ARG A O 1
ATOM 1595 N N . THR A 1 207 ? -1.982 -9.736 -22.105 1.00 86.81 207 THR A N 1
ATOM 1596 C CA . THR A 1 207 ? -2.367 -11.018 -22.719 1.00 86.81 207 THR A CA 1
ATOM 1597 C C . THR A 1 207 ? -1.267 -12.073 -22.604 1.00 86.81 207 THR A C 1
ATOM 1599 O O . THR A 1 207 ? -1.571 -13.230 -22.321 1.00 86.81 207 THR A O 1
ATOM 1602 N N . ASP A 1 208 ? 0.001 -11.688 -22.781 1.00 80.88 208 ASP A N 1
ATOM 1603 C CA . ASP A 1 208 ? 1.159 -12.581 -22.678 1.00 80.88 208 ASP A CA 1
ATOM 1604 C C . ASP A 1 208 ? 2.382 -11.857 -22.086 1.00 80.88 208 ASP A C 1
ATOM 1606 O O . ASP A 1 208 ? 3.265 -11.341 -22.780 1.00 80.88 208 ASP A O 1
ATOM 1610 N N . LEU A 1 209 ? 2.456 -11.867 -20.752 1.00 75.50 209 LEU A N 1
ATOM 1611 C CA . LEU A 1 209 ? 3.561 -11.264 -20.007 1.00 75.50 209 LEU A CA 1
ATOM 1612 C C . LEU A 1 209 ? 4.923 -11.903 -20.331 1.00 75.50 209 LEU A C 1
ATOM 1614 O O . LEU A 1 209 ? 5.952 -11.232 -20.231 1.00 75.50 209 LEU A O 1
ATOM 1618 N N . ASN A 1 210 ? 4.959 -13.187 -20.703 1.00 67.19 210 ASN A N 1
ATOM 1619 C CA . ASN A 1 210 ? 6.215 -13.852 -21.048 1.00 67.19 210 ASN A CA 1
ATOM 1620 C C . ASN A 1 210 ? 6.731 -13.348 -22.394 1.00 67.19 210 ASN A C 1
ATOM 1622 O O . ASN A 1 210 ? 7.915 -13.029 -22.497 1.00 67.19 210 ASN A O 1
ATOM 1626 N N . SER A 1 211 ? 5.858 -13.212 -23.394 1.00 77.50 211 SER A N 1
ATOM 1627 C CA . SER A 1 211 ? 6.220 -12.597 -24.674 1.00 77.50 211 SER A CA 1
ATOM 1628 C C . SER A 1 211 ? 6.645 -11.142 -24.508 1.00 77.50 211 SER A C 1
ATOM 1630 O O . SER A 1 211 ? 7.687 -10.767 -25.042 1.00 77.50 211 SER A O 1
ATOM 1632 N N . TYR A 1 212 ? 5.920 -10.356 -23.704 1.00 85.19 212 TYR A N 1
ATOM 1633 C CA . TYR A 1 212 ? 6.329 -8.989 -23.361 1.00 85.19 212 TYR A CA 1
ATOM 1634 C C . TYR A 1 212 ? 7.739 -8.963 -22.747 1.00 85.19 212 TYR A C 1
ATOM 1636 O O . TYR A 1 212 ? 8.597 -8.183 -23.156 1.00 85.19 212 TYR A O 1
ATOM 1644 N N . ARG A 1 213 ? 8.014 -9.852 -21.782 1.00 74.12 213 ARG A N 1
ATOM 1645 C CA . ARG A 1 213 ? 9.317 -9.936 -21.108 1.00 74.12 213 ARG A CA 1
ATOM 1646 C C . ARG A 1 213 ? 10.442 -10.344 -22.056 1.00 74.12 213 ARG A C 1
ATOM 1648 O O . ARG A 1 213 ? 11.528 -9.780 -21.960 1.00 74.12 213 ARG A O 1
ATOM 1655 N N . THR A 1 214 ? 10.207 -11.323 -22.925 1.00 78.62 214 THR A N 1
ATOM 1656 C CA . THR A 1 214 ? 11.197 -11.766 -23.917 1.00 78.62 214 THR A CA 1
ATOM 1657 C C . THR A 1 214 ? 11.546 -10.625 -24.867 1.00 78.62 214 THR A C 1
ATOM 1659 O O . THR A 1 214 ? 12.724 -10.306 -25.009 1.00 78.62 214 THR A O 1
ATOM 1662 N N . ALA A 1 215 ? 10.536 -9.940 -25.409 1.00 85.25 215 ALA A N 1
ATOM 1663 C CA . ALA A 1 215 ? 10.737 -8.785 -26.280 1.00 85.25 215 ALA A CA 1
ATOM 1664 C C . ALA A 1 215 ? 11.479 -7.639 -25.566 1.00 85.25 215 ALA A C 1
ATOM 1666 O O . ALA A 1 215 ? 12.367 -7.020 -26.146 1.00 85.25 215 ALA A O 1
ATOM 1667 N N . LEU A 1 216 ? 11.190 -7.396 -24.281 1.00 83.00 216 LEU A N 1
ATOM 1668 C CA . LEU A 1 216 ? 11.908 -6.396 -23.485 1.00 83.00 216 LEU A CA 1
ATOM 1669 C C . LEU A 1 216 ? 13.396 -6.745 -23.324 1.00 83.00 216 LEU A C 1
ATOM 1671 O O . LEU A 1 216 ? 14.251 -5.864 -23.411 1.00 83.00 216 LEU A O 1
ATOM 1675 N N . ILE A 1 217 ? 13.721 -8.019 -23.082 1.00 75.12 217 ILE A N 1
ATOM 1676 C CA . ILE A 1 217 ? 15.113 -8.481 -22.960 1.00 75.12 217 ILE A CA 1
ATOM 1677 C C . ILE A 1 217 ? 15.865 -8.266 -24.278 1.00 75.12 217 ILE A C 1
ATOM 1679 O O . ILE A 1 217 ? 16.995 -7.774 -24.258 1.00 75.12 217 ILE A O 1
ATOM 1683 N N . GLU A 1 218 ? 15.242 -8.607 -25.407 1.00 84.12 218 GLU A N 1
ATOM 1684 C CA . GLU A 1 218 ? 15.814 -8.409 -26.744 1.00 84.12 218 GLU A CA 1
ATOM 1685 C C . GLU A 1 218 ? 16.050 -6.921 -27.033 1.00 84.12 218 GLU A C 1
ATOM 1687 O O . GLU A 1 218 ? 17.164 -6.530 -27.386 1.00 84.12 218 GLU A O 1
ATOM 1692 N N . TYR A 1 219 ? 15.055 -6.074 -26.758 1.00 87.38 219 TYR A N 1
ATOM 1693 C CA . TYR A 1 219 ? 15.149 -4.625 -26.928 1.00 87.38 219 TYR A CA 1
ATOM 1694 C C . TYR A 1 219 ? 16.299 -3.995 -26.124 1.00 87.38 219 TYR A C 1
ATOM 1696 O O . TYR A 1 219 ? 17.067 -3.177 -26.642 1.00 87.38 219 TYR A O 1
ATOM 1704 N N . ILE A 1 220 ? 16.452 -4.388 -24.853 1.00 80.12 220 ILE A N 1
ATOM 1705 C CA . ILE A 1 220 ? 17.547 -3.904 -23.997 1.00 80.12 220 ILE A CA 1
ATOM 1706 C C . ILE A 1 220 ? 18.903 -4.350 -24.566 1.00 80.12 220 ILE A C 1
ATOM 1708 O O . ILE A 1 220 ? 19.824 -3.534 -24.673 1.00 80.12 220 ILE A O 1
ATOM 1712 N N . ALA A 1 221 ? 19.022 -5.616 -24.981 1.00 77.44 221 ALA A N 1
ATOM 1713 C CA . ALA A 1 221 ? 20.262 -6.161 -25.530 1.00 77.44 221 ALA A CA 1
ATOM 1714 C C . ALA A 1 221 ? 20.702 -5.444 -26.821 1.00 77.44 221 ALA A C 1
ATOM 1716 O O . ALA A 1 221 ? 21.886 -5.128 -26.985 1.00 77.44 221 ALA A O 1
ATOM 1717 N N . GLU A 1 222 ? 19.763 -5.136 -27.719 1.00 85.62 222 GLU A N 1
ATOM 1718 C CA . GLU A 1 222 ? 20.045 -4.414 -28.964 1.00 85.62 222 GLU A CA 1
ATOM 1719 C C . GLU A 1 222 ? 20.511 -2.975 -28.712 1.00 85.62 222 GLU A C 1
ATOM 1721 O O . GLU A 1 222 ? 21.493 -2.514 -29.314 1.00 85.62 222 GLU A O 1
ATOM 1726 N N . ARG A 1 223 ? 19.865 -2.259 -27.783 1.00 82.06 223 ARG A N 1
ATOM 1727 C CA . ARG A 1 223 ? 20.264 -0.887 -27.432 1.00 82.06 223 ARG A CA 1
ATOM 1728 C C . ARG A 1 223 ? 21.642 -0.832 -26.775 1.00 82.06 223 ARG A C 1
ATOM 1730 O O . ARG A 1 223 ? 22.441 0.046 -27.123 1.00 82.06 223 ARG A O 1
ATOM 1737 N N . ASP A 1 224 ? 21.972 -1.787 -25.910 1.00 75.06 224 ASP A N 1
ATOM 1738 C CA . ASP A 1 224 ? 23.297 -1.871 -25.284 1.00 75.06 224 ASP A CA 1
ATOM 1739 C C . ASP A 1 224 ? 24.406 -2.216 -26.294 1.00 75.06 224 ASP A C 1
ATOM 1741 O O . ASP A 1 224 ? 25.493 -1.616 -26.271 1.00 75.06 224 ASP A O 1
ATOM 1745 N N . ALA A 1 225 ? 24.132 -3.119 -27.242 1.00 73.75 225 ALA A N 1
ATOM 1746 C CA . ALA A 1 225 ? 25.055 -3.440 -28.333 1.00 73.75 225 ALA A CA 1
ATOM 1747 C C . ALA A 1 225 ? 25.308 -2.225 -29.246 1.00 73.75 225 ALA A C 1
ATOM 1749 O 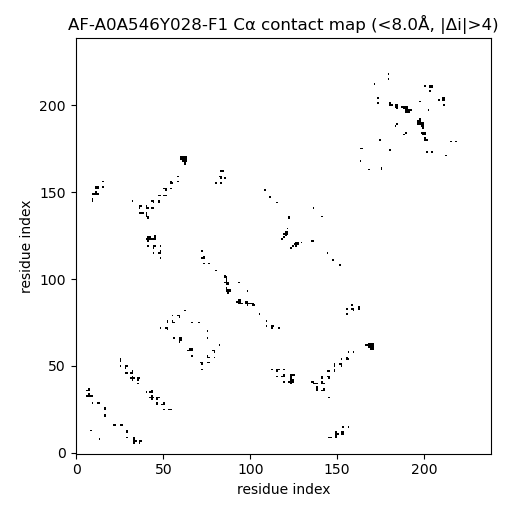O . ALA A 1 225 ? 26.456 -1.923 -29.609 1.00 73.75 225 ALA A O 1
ATOM 1750 N N . THR A 1 226 ? 24.249 -1.479 -29.565 1.00 72.00 226 THR A N 1
ATOM 1751 C CA . THR A 1 226 ? 24.316 -0.267 -30.393 1.00 72.00 226 THR A CA 1
ATOM 1752 C C . THR A 1 226 ? 25.102 0.842 -29.688 1.00 72.00 226 THR A C 1
ATOM 1754 O O . THR A 1 226 ? 26.000 1.451 -30.281 1.00 72.00 226 THR A O 1
ATOM 1757 N N . ARG A 1 227 ? 24.859 1.046 -28.386 1.00 67.94 227 ARG A N 1
ATOM 1758 C CA . ARG A 1 227 ? 25.591 2.008 -27.546 1.00 67.94 227 ARG A CA 1
ATOM 1759 C C . ARG A 1 227 ? 27.082 1.681 -27.460 1.00 67.94 227 ARG A C 1
ATOM 1761 O O . ARG A 1 227 ? 27.919 2.572 -27.615 1.00 67.94 227 ARG A O 1
ATOM 1768 N N . THR A 1 228 ? 27.426 0.411 -27.263 1.00 66.00 228 THR A N 1
ATOM 1769 C CA . THR A 1 228 ? 28.824 -0.049 -27.193 1.00 66.00 228 THR A CA 1
ATOM 1770 C C . THR A 1 228 ? 29.557 0.193 -28.516 1.00 66.00 228 THR A C 1
ATOM 1772 O O . THR A 1 228 ? 30.703 0.656 -28.529 1.00 66.00 228 THR A O 1
ATOM 1775 N N . SER A 1 229 ? 28.878 -0.050 -29.637 1.00 67.19 229 SER A N 1
ATOM 1776 C CA . SER A 1 229 ? 29.416 0.159 -30.985 1.00 67.19 229 SER A CA 1
ATOM 1777 C C . SER A 1 229 ? 29.636 1.645 -31.300 1.00 67.19 229 SER A C 1
ATOM 1779 O O . SER A 1 229 ? 30.693 2.015 -31.818 1.00 67.19 229 SER A O 1
ATOM 1781 N N . LEU A 1 230 ? 28.700 2.515 -30.906 1.00 60.19 230 LEU A N 1
ATOM 1782 C CA . LE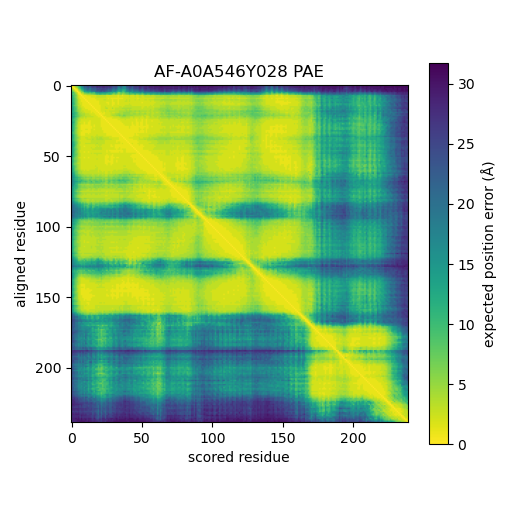U A 1 230 ? 28.820 3.974 -31.032 1.00 60.19 230 LEU A CA 1
ATOM 1783 C C . LEU A 1 230 ? 29.972 4.544 -30.195 1.00 60.19 230 LEU A C 1
ATOM 1785 O O . LEU A 1 230 ? 30.754 5.349 -30.699 1.00 60.19 230 LEU A O 1
ATOM 1789 N N . ILE A 1 231 ? 30.138 4.095 -28.946 1.00 64.31 231 ILE A N 1
ATOM 1790 C CA . ILE A 1 231 ? 31.256 4.526 -28.087 1.00 64.31 231 ILE A CA 1
ATOM 1791 C C . ILE A 1 231 ? 32.603 4.117 -28.701 1.00 64.31 231 ILE A C 1
ATOM 1793 O O . ILE A 1 231 ? 33.557 4.899 -28.681 1.00 64.31 231 ILE A O 1
ATOM 1797 N N . LYS A 1 232 ? 32.690 2.915 -29.284 1.00 62.12 232 LYS A N 1
ATOM 1798 C CA . LYS A 1 232 ? 33.902 2.434 -29.964 1.00 62.12 232 LYS A CA 1
ATOM 1799 C C . LYS A 1 232 ? 34.226 3.265 -31.212 1.00 62.12 232 LYS A C 1
ATOM 1801 O O . LYS A 1 232 ? 35.382 3.633 -31.404 1.00 62.12 232 LYS A O 1
ATOM 1806 N N . LEU A 1 233 ? 33.215 3.610 -32.012 1.00 55.19 233 LEU A N 1
ATOM 1807 C CA . LEU A 1 233 ? 33.356 4.476 -33.189 1.00 55.19 233 LEU A CA 1
ATOM 1808 C C . LEU A 1 233 ? 33.772 5.904 -32.821 1.00 55.19 233 LEU A C 1
ATOM 1810 O O . LEU A 1 233 ? 34.643 6.469 -33.475 1.00 55.19 233 LEU A O 1
ATOM 1814 N N . LEU A 1 234 ? 33.204 6.477 -31.757 1.00 48.25 234 LEU A N 1
ATOM 1815 C CA . LEU A 1 234 ? 33.578 7.811 -31.284 1.00 48.25 234 LEU A CA 1
ATOM 1816 C C . LEU A 1 234 ? 35.019 7.836 -30.754 1.00 48.25 234 LEU A C 1
ATOM 1818 O O . LEU A 1 234 ? 35.765 8.750 -31.086 1.00 48.25 234 LEU A O 1
ATOM 1822 N N . ARG A 1 235 ? 35.466 6.807 -30.021 1.00 58.53 235 ARG A N 1
ATOM 1823 C CA . ARG A 1 235 ? 36.866 6.706 -29.559 1.00 58.53 235 ARG A CA 1
ATOM 1824 C C . ARG A 1 235 ? 37.881 6.578 -30.698 1.00 58.53 235 ARG A C 1
ATOM 1826 O O . ARG A 1 235 ? 38.979 7.095 -30.565 1.00 58.53 235 ARG A O 1
ATOM 1833 N N . LEU A 1 236 ? 37.515 5.936 -31.807 1.00 53.19 236 LEU A N 1
ATOM 1834 C CA . LEU A 1 236 ? 38.353 5.844 -33.013 1.00 53.19 236 LEU A CA 1
ATOM 1835 C C . LEU A 1 236 ? 38.390 7.145 -33.829 1.00 53.19 236 LEU A C 1
ATOM 1837 O O . LEU A 1 236 ? 39.275 7.312 -34.659 1.00 53.19 236 LEU A O 1
ATOM 1841 N N . ARG A 1 237 ? 37.426 8.049 -33.627 1.00 43.97 237 ARG A N 1
ATOM 1842 C CA . ARG A 1 237 ? 37.317 9.319 -34.363 1.00 43.97 237 ARG A CA 1
ATOM 1843 C C . ARG A 1 237 ? 38.035 10.489 -33.681 1.00 43.97 237 ARG A C 1
ATOM 1845 O O . ARG A 1 237 ? 38.219 11.521 -34.316 1.00 43.97 237 ARG A O 1
ATOM 1852 N N . TYR A 1 238 ? 38.395 10.330 -32.407 1.00 46.66 238 TYR A N 1
ATOM 1853 C CA . TYR A 1 238 ? 39.060 11.340 -31.572 1.00 46.66 238 TYR A CA 1
ATOM 1854 C C . TYR A 1 238 ? 40.398 10.850 -30.977 1.00 46.66 238 TYR A C 1
ATOM 1856 O O . TYR A 1 238 ? 40.891 11.448 -30.022 1.00 46.66 238 TYR A O 1
ATOM 1864 N N . ALA A 1 239 ? 40.963 9.769 -31.521 1.00 47.50 239 ALA A N 1
ATOM 1865 C CA . ALA A 1 239 ? 42.336 9.312 -31.288 1.00 47.50 239 ALA A CA 1
ATOM 1866 C C . ALA A 1 239 ? 43.175 9.590 -32.541 1.00 47.50 239 ALA A C 1
ATOM 1868 O O . ALA A 1 239 ? 44.367 9.925 -32.378 1.00 47.50 239 ALA A O 1
#

Radius of gyration: 22.97 Å; Cα contacts (8 Å, |Δi|>4): 229; chains: 1; bounding box: 74×35×63 Å

Organism: Agrobacterium tumefaciens (NCBI:txid358)

pLDDT: mean 83.22, std 12.49, range [39.47, 97.44]

Sequence (239 aa):
MTSEIYAFRLTACRELMESHPESLVIRQQVEALEEALPDKPGIAVSFCRTLIETTCKTILIDRGLTPDGAWEAPKLIAETTKYLHLGIHDDGQADPTLRSGAEKLVRGVNSIIDGVVEIRNAHGSAAHGADAYAPMLDVRYAELLARATDAVVGLLFKTHLNGAEKAPMTRLRYGSFKDFDEWIDSDFGPFIVLETPLVASESLFRTDLNSYRTALIEYIAERDATRTSLIKLLRLRYA